Protein AF-A0A7J7GBJ8-F1 (afdb_monomer_lite)

Secondary structure (DSSP, 8-state):
-----SS---SS-SS------TTEEE-----TT-----SS-BTBB--SS---THHHHHHHHHHHHHHHHHHH-STT-BHHHHHHHHHHHHHTTT-EEPTT-EEEEEBTTBSS-S-EEESS--SS------B--TT-EEE----EESS-S--B---GGG--EEEE-TT-----SSHHHHHHHHHHHHH-SSS-EEGGGS-TTTHHHHHHHHHTTTSEEEE--EEPPTT---

Structure (mmCIF, N/CA/C/O backbone):
data_AF-A0A7J7GBJ8-F1
#
_entry.id   AF-A0A7J7GBJ8-F1
#
loop_
_atom_site.group_PDB
_atom_site.id
_atom_site.type_symbol
_atom_site.label_atom_id
_atom_site.label_alt_id
_atom_site.label_comp_id
_atom_site.label_asym_id
_atom_site.label_entity_id
_atom_site.label_seq_id
_atom_site.pdbx_PDB_ins_code
_atom_site.Cartn_x
_atom_site.Cartn_y
_atom_site.Cartn_z
_atom_site.occupancy
_atom_site.B_iso_or_equiv
_atom_site.auth_seq_id
_atom_site.auth_comp_id
_atom_site.auth_asym_id
_atom_site.auth_atom_id
_atom_site.pdbx_PDB_model_num
ATOM 1 N N . MET A 1 1 ? -18.937 -8.587 10.932 1.00 37.06 1 MET A N 1
ATOM 2 C CA . MET A 1 1 ? -20.225 -7.865 11.083 1.00 37.06 1 MET A CA 1
ATOM 3 C C . MET A 1 1 ? -20.064 -6.840 12.212 1.00 37.06 1 MET A C 1
ATOM 5 O O . MET A 1 1 ? -20.183 -7.194 13.377 1.00 37.06 1 MET A O 1
ATOM 9 N N . TYR A 1 2 ? -19.692 -5.595 11.893 1.00 46.75 2 TYR A N 1
ATOM 10 C CA . TYR A 1 2 ? -19.340 -4.556 12.877 1.00 46.75 2 TYR A CA 1
ATOM 11 C C . TYR A 1 2 ? -20.592 -3.851 13.425 1.00 46.75 2 TYR A C 1
ATOM 13 O O . TYR A 1 2 ? -21.034 -2.845 12.882 1.00 46.75 2 TYR A O 1
ATOM 21 N N . LYS A 1 3 ? -21.198 -4.394 14.489 1.00 41.16 3 LYS A N 1
ATOM 22 C CA . LYS A 1 3 ? -22.483 -3.906 15.036 1.00 41.16 3 LYS A CA 1
ATOM 23 C C . LYS A 1 3 ? -22.391 -2.783 16.090 1.00 41.16 3 LYS A C 1
ATOM 25 O O . LYS A 1 3 ? -23.430 -2.291 16.504 1.00 41.16 3 LYS A O 1
ATOM 30 N N . ASN A 1 4 ? -21.198 -2.340 16.509 1.00 42.38 4 ASN A N 1
ATOM 31 C CA . ASN A 1 4 ? -21.048 -1.522 17.732 1.00 42.38 4 ASN A CA 1
ATOM 32 C C . ASN A 1 4 ? -20.370 -0.143 17.576 1.00 42.38 4 ASN A C 1
ATOM 34 O O . ASN A 1 4 ? -19.902 0.423 18.567 1.00 42.38 4 ASN A O 1
ATOM 38 N N . VAL A 1 5 ? -20.330 0.456 16.381 1.00 53.72 5 VAL A N 1
ATOM 39 C CA . VAL A 1 5 ? -19.830 1.839 16.241 1.00 53.72 5 VAL A CA 1
ATOM 40 C C . VAL A 1 5 ? -20.970 2.828 16.527 1.00 53.72 5 VAL A C 1
ATOM 42 O O . VAL A 1 5 ? -21.842 3.044 15.695 1.00 53.72 5 VAL A O 1
ATOM 45 N N . LYS A 1 6 ? -20.969 3.436 17.726 1.00 47.06 6 LYS A N 1
ATOM 46 C CA . LYS A 1 6 ? -22.015 4.366 18.217 1.00 47.06 6 LYS A CA 1
ATOM 47 C C . LYS A 1 6 ? -22.176 5.667 17.405 1.00 47.06 6 LYS A C 1
ATOM 49 O O . LYS A 1 6 ? -23.151 6.382 17.609 1.00 47.06 6 LYS A O 1
ATOM 54 N N . LYS A 1 7 ? -21.242 5.994 16.506 1.00 54.41 7 LYS A N 1
ATOM 55 C CA . LYS A 1 7 ? -21.343 7.112 15.556 1.00 54.41 7 LYS A CA 1
ATOM 56 C C . LYS A 1 7 ? -21.107 6.587 14.149 1.00 54.41 7 LYS A C 1
ATOM 58 O O . LYS A 1 7 ? -20.028 6.088 13.844 1.00 54.41 7 LYS A O 1
ATOM 63 N N . LYS A 1 8 ? -22.117 6.717 13.296 1.00 55.25 8 LYS A N 1
ATOM 64 C CA . LYS A 1 8 ? -22.019 6.401 11.874 1.00 55.25 8 LYS A CA 1
ATOM 65 C C . LYS A 1 8 ? -21.116 7.464 11.238 1.00 55.25 8 LYS A C 1
ATOM 67 O O . LYS A 1 8 ? -21.514 8.618 11.128 1.00 55.25 8 LYS A O 1
ATOM 72 N N . ILE A 1 9 ? -19.870 7.121 10.908 1.00 65.31 9 ILE A N 1
ATOM 73 C CA . ILE A 1 9 ? -19.060 7.986 10.044 1.00 65.31 9 ILE A CA 1
ATOM 74 C C . ILE A 1 9 ? -19.578 7.766 8.632 1.00 65.31 9 ILE A C 1
ATOM 76 O O . ILE A 1 9 ? -19.318 6.734 8.022 1.00 65.31 9 ILE A O 1
ATOM 80 N N . GLU A 1 10 ? -20.376 8.713 8.153 1.00 72.56 10 GLU A N 1
ATOM 81 C CA . GLU A 1 10 ? -21.014 8.628 6.837 1.00 72.56 10 GLU A CA 1
ATOM 82 C C . GLU A 1 10 ? -20.082 9.084 5.709 1.00 72.56 10 GLU A C 1
ATOM 84 O O . GLU A 1 10 ? -20.245 8.660 4.570 1.00 72.56 10 GLU A O 1
ATOM 89 N N . ARG A 1 11 ? -19.090 9.929 6.023 1.00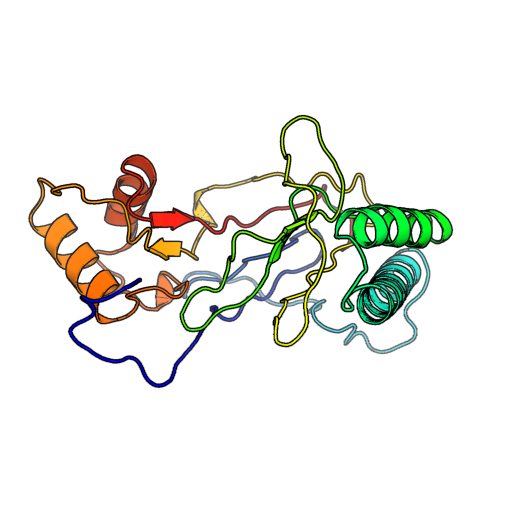 85.25 11 ARG A N 1
ATOM 90 C CA . ARG A 1 11 ? -18.110 10.481 5.077 1.00 85.25 11 ARG A CA 1
ATOM 91 C C . ARG A 1 11 ? -16.853 10.966 5.797 1.00 85.25 11 ARG A C 1
ATOM 93 O O . ARG A 1 11 ? -16.922 11.345 6.965 1.00 85.25 11 ARG A O 1
ATOM 100 N N . GLY A 1 12 ? -15.725 10.993 5.094 1.00 90.50 12 GLY A N 1
ATOM 101 C CA . GLY A 1 12 ? -14.450 11.471 5.624 1.00 90.50 12 GLY A CA 1
ATOM 102 C C . GLY A 1 12 ? -13.258 10.964 4.817 1.00 90.50 12 GLY A C 1
ATOM 103 O O . GLY A 1 12 ? -13.411 10.500 3.690 1.00 90.50 12 GLY A O 1
ATOM 104 N N . ILE A 1 13 ? -12.073 11.050 5.417 1.00 93.00 13 ILE A N 1
ATOM 105 C CA . ILE A 1 13 ? -10.820 10.560 4.836 1.00 93.00 13 ILE A CA 1
ATOM 106 C C . ILE A 1 13 ? -10.734 9.042 5.054 1.00 93.00 13 ILE A C 1
ATOM 108 O O . ILE A 1 13 ? -10.781 8.585 6.195 1.00 93.00 13 ILE A O 1
ATOM 112 N N . ALA A 1 14 ? -10.611 8.271 3.970 1.00 92.88 14 ALA A N 1
ATOM 113 C CA . ALA A 1 14 ? -10.424 6.817 4.031 1.00 92.88 14 ALA A CA 1
ATOM 114 C C . ALA A 1 14 ? -8.952 6.422 4.227 1.00 92.88 14 ALA A C 1
ATOM 116 O O . ALA A 1 14 ? -8.664 5.439 4.900 1.00 92.88 14 ALA A O 1
ATOM 117 N N . PHE A 1 15 ? -8.027 7.208 3.676 1.00 95.56 15 PHE A N 1
ATOM 118 C CA . PHE A 1 15 ? -6.590 7.061 3.878 1.00 95.56 15 PHE A CA 1
ATOM 119 C C . PHE A 1 15 ? -5.937 8.454 3.876 1.00 95.56 15 PHE A C 1
ATOM 121 O O . PHE A 1 15 ? -6.312 9.278 3.037 1.00 95.56 15 PHE A O 1
ATOM 128 N N . PRO A 1 16 ? -5.011 8.774 4.799 1.00 94.69 16 PRO A N 1
ATOM 129 C CA . PRO A 1 16 ? -4.352 10.079 4.821 1.00 94.69 16 PRO A CA 1
ATOM 130 C C . PRO A 1 16 ? -3.568 10.364 3.539 1.00 94.69 16 PRO A C 1
ATOM 132 O O . PRO A 1 16 ? -2.966 9.465 2.959 1.00 94.69 16 PRO A O 1
ATOM 135 N N . THR A 1 17 ? -3.504 11.631 3.135 1.00 93.50 17 THR A N 1
ATOM 136 C CA . THR A 1 17 ? -2.643 12.053 2.023 1.00 93.50 17 THR A CA 1
ATOM 137 C C . THR A 1 17 ? -1.189 11.668 2.293 1.00 93.50 17 THR A C 1
ATOM 139 O O . THR A 1 17 ? -0.632 12.031 3.332 1.00 93.50 17 THR A O 1
ATOM 142 N N . CYS A 1 18 ? -0.586 10.964 1.337 1.00 90.50 18 CYS A N 1
ATOM 143 C CA . CYS A 1 18 ? 0.814 10.555 1.356 1.00 90.50 18 CYS A CA 1
ATOM 144 C C . CYS A 1 18 ? 1.544 11.175 0.167 1.00 90.50 18 CYS A C 1
ATOM 146 O O . CYS A 1 18 ? 0.989 11.230 -0.927 1.00 90.50 18 CYS A O 1
ATOM 148 N N . VAL A 1 19 ? 2.786 11.602 0.376 1.00 88.00 19 VAL A N 1
ATOM 149 C CA . VAL A 1 19 ? 3.659 12.146 -0.670 1.00 88.00 19 VAL A CA 1
ATOM 150 C C . VAL A 1 19 ? 5.006 11.451 -0.544 1.00 88.00 19 VAL A C 1
ATOM 152 O O . VAL A 1 19 ? 5.821 11.828 0.284 1.00 88.00 19 VAL A O 1
ATOM 155 N N . SER A 1 20 ? 5.227 10.395 -1.320 1.00 85.94 20 SER A N 1
ATOM 156 C CA . SER A 1 20 ? 6.466 9.611 -1.248 1.00 85.94 20 SER A CA 1
ATOM 157 C C . SER A 1 20 ? 7.394 10.034 -2.383 1.00 85.94 20 SER A C 1
ATOM 159 O O . SER A 1 20 ? 6.957 10.147 -3.525 1.00 85.94 20 SER A O 1
ATOM 161 N N . MET A 1 21 ? 8.652 10.334 -2.061 1.00 82.00 21 MET A N 1
ATOM 162 C CA . MET A 1 21 ? 9.624 10.873 -3.014 1.00 82.00 21 MET A CA 1
ATOM 163 C C . MET A 1 21 ? 10.722 9.862 -3.325 1.00 82.00 21 MET A C 1
ATOM 165 O O . MET A 1 21 ? 11.254 9.229 -2.411 1.00 82.00 21 MET A O 1
ATOM 169 N N . ASN A 1 22 ? 11.149 9.813 -4.588 1.00 82.25 22 ASN A N 1
ATOM 170 C CA . ASN A 1 22 ? 12.353 9.108 -5.033 1.00 82.25 22 ASN A CA 1
ATOM 171 C C . ASN A 1 22 ? 12.359 7.619 -4.654 1.00 82.25 22 ASN A C 1
ATOM 173 O O . ASN A 1 22 ? 11.579 6.826 -5.170 1.00 82.25 22 ASN A O 1
ATOM 177 N N . ASN A 1 23 ? 13.252 7.245 -3.742 1.00 85.69 23 ASN A N 1
ATOM 178 C CA . ASN A 1 23 ? 13.400 5.898 -3.216 1.00 85.69 23 ASN A CA 1
ATOM 179 C C . ASN A 1 23 ? 12.461 5.625 -2.032 1.00 85.69 23 ASN A C 1
ATOM 181 O O . ASN A 1 23 ? 12.635 4.609 -1.370 1.00 85.69 23 ASN A O 1
ATOM 185 N N . THR A 1 24 ? 11.504 6.504 -1.733 1.00 88.19 24 THR A N 1
ATOM 186 C CA . THR A 1 24 ? 10.448 6.274 -0.741 1.00 88.19 24 THR A CA 1
ATOM 187 C C . THR A 1 24 ? 9.246 5.671 -1.449 1.00 88.19 24 THR A C 1
ATOM 189 O O . THR A 1 24 ? 8.688 6.289 -2.349 1.00 88.19 24 THR A O 1
ATOM 192 N N . LEU A 1 25 ? 8.830 4.480 -1.030 1.00 89.12 25 LEU A N 1
ATOM 193 C CA . LEU A 1 25 ? 7.759 3.733 -1.684 1.00 89.12 25 LEU A CA 1
ATOM 194 C C . LEU A 1 25 ? 6.376 4.290 -1.345 1.00 89.12 25 LEU A C 1
ATOM 196 O O . LEU A 1 25 ? 5.582 4.592 -2.228 1.00 89.12 25 LEU A O 1
ATOM 200 N N . CYS A 1 26 ? 6.053 4.350 -0.053 1.00 89.19 26 CYS A N 1
ATOM 201 C CA . CYS A 1 26 ? 4.678 4.550 0.390 1.00 89.19 26 CYS A CA 1
ATOM 202 C C . CYS A 1 26 ? 4.581 5.160 1.791 1.00 89.19 26 CYS A C 1
ATOM 204 O O . CYS A 1 26 ? 5.548 5.208 2.553 1.00 89.19 26 CYS A O 1
ATOM 206 N N . HIS A 1 27 ? 3.362 5.594 2.124 1.00 92.88 27 HIS A N 1
ATOM 207 C CA . HIS A 1 27 ? 2.911 6.006 3.460 1.00 92.88 27 HIS A CA 1
ATOM 208 C C . HIS A 1 27 ? 3.628 7.203 4.092 1.00 92.88 27 HIS A C 1
ATOM 210 O O . HIS A 1 27 ? 3.399 7.504 5.267 1.00 92.88 27 HIS A O 1
ATOM 216 N N . PHE A 1 28 ? 4.466 7.921 3.342 1.00 91.06 28 PHE A N 1
ATOM 217 C CA . PHE A 1 28 ? 5.087 9.133 3.855 1.00 91.06 28 PHE A CA 1
ATOM 218 C C . PHE A 1 28 ? 4.041 10.249 3.988 1.00 91.06 28 PHE A C 1
ATOM 220 O O . PHE A 1 28 ? 3.664 10.906 3.019 1.00 91.06 28 PHE A O 1
ATOM 227 N N . SER A 1 29 ? 3.543 10.439 5.211 1.00 90.38 29 SER A N 1
ATOM 228 C CA . SER A 1 29 ? 2.672 11.548 5.610 1.00 90.38 29 SER A CA 1
ATOM 229 C C . SER A 1 29 ? 3.434 12.406 6.629 1.00 90.38 29 SER A C 1
ATOM 231 O O . SER A 1 29 ? 3.379 12.089 7.825 1.00 90.38 29 SER A O 1
ATOM 233 N N . PRO A 1 30 ? 4.123 13.478 6.201 1.00 87.56 30 PRO A N 1
ATOM 234 C CA . PRO A 1 30 ? 5.022 14.247 7.062 1.00 87.56 30 PRO A CA 1
ATOM 235 C C . PRO A 1 30 ? 4.298 14.894 8.251 1.00 87.56 30 PRO A C 1
ATOM 237 O O . PRO A 1 30 ? 3.099 15.184 8.205 1.00 87.56 30 PRO A O 1
ATOM 240 N N . LEU A 1 31 ? 5.021 15.128 9.343 1.00 86.62 31 LEU A N 1
ATOM 241 C CA . LEU A 1 31 ? 4.506 15.892 10.485 1.00 86.62 31 LEU A CA 1
ATOM 242 C C . LEU A 1 31 ? 4.729 17.389 10.281 1.00 86.62 31 LEU A C 1
ATOM 244 O O . LEU A 1 31 ? 5.464 17.788 9.392 1.00 86.62 31 LEU A O 1
ATOM 248 N N . ALA A 1 32 ? 4.116 18.222 11.124 1.00 83.69 32 ALA A N 1
ATOM 249 C CA . ALA A 1 32 ? 4.329 19.670 11.068 1.00 83.69 32 ALA A CA 1
ATOM 250 C C . ALA A 1 32 ? 5.795 20.072 11.327 1.00 83.69 32 ALA A C 1
ATOM 252 O O . ALA A 1 32 ? 6.231 21.116 10.868 1.00 83.69 32 ALA A O 1
ATOM 253 N N . SER A 1 33 ? 6.549 19.232 12.043 1.00 82.50 33 SER A N 1
ATOM 254 C CA . SER A 1 33 ? 7.982 19.409 12.292 1.00 82.50 33 SER A CA 1
ATOM 255 C C . SER A 1 33 ? 8.879 18.909 11.152 1.00 82.50 33 SER A C 1
ATOM 257 O O . SER A 1 33 ? 10.086 18.821 11.343 1.00 82.50 33 SER A O 1
ATOM 259 N N . ASP A 1 34 ? 8.303 18.412 10.059 1.00 81.88 34 ASP A N 1
ATOM 260 C CA . ASP A 1 34 ? 9.063 17.934 8.909 1.00 81.88 34 ASP A CA 1
ATOM 261 C C . ASP A 1 34 ? 9.353 19.117 7.982 1.00 81.88 34 ASP A C 1
ATOM 263 O O . ASP A 1 34 ? 8.431 19.772 7.499 1.00 81.88 34 ASP A O 1
ATOM 267 N N . GLU A 1 35 ? 10.635 19.405 7.780 1.00 81.69 35 GLU A N 1
ATOM 268 C CA . GLU A 1 35 ? 11.117 20.543 6.991 1.00 81.69 35 GLU A CA 1
ATOM 269 C C . GLU A 1 35 ? 11.510 20.133 5.563 1.00 81.69 35 GLU A C 1
ATOM 271 O O . GLU A 1 35 ? 12.110 20.928 4.843 1.00 81.69 35 GLU A O 1
ATOM 276 N N . ALA A 1 36 ? 11.207 18.898 5.139 1.00 77.88 36 ALA A N 1
ATOM 277 C CA . ALA A 1 36 ? 11.536 18.435 3.797 1.00 77.88 36 ALA A CA 1
ATOM 278 C C . ALA A 1 36 ? 10.892 19.334 2.730 1.00 77.88 36 ALA A C 1
ATOM 280 O O . ALA A 1 36 ? 9.668 19.406 2.595 1.00 77.88 36 ALA A O 1
ATOM 281 N N . VAL A 1 37 ? 11.739 20.000 1.947 1.00 73.44 37 VAL A N 1
ATOM 282 C CA . VAL A 1 37 ? 11.328 20.793 0.790 1.00 73.44 37 VAL A CA 1
ATOM 283 C C . VAL A 1 37 ? 11.396 19.910 -0.450 1.00 73.44 37 VAL A C 1
ATOM 285 O O . VAL A 1 37 ? 12.363 19.181 -0.666 1.00 73.44 37 VAL A O 1
ATOM 288 N N . LEU A 1 38 ? 10.346 19.966 -1.266 1.00 66.00 38 LEU A N 1
ATOM 289 C CA . LEU A 1 38 ? 10.317 19.313 -2.569 1.00 66.00 38 LEU A CA 1
ATOM 290 C C . LEU A 1 38 ? 11.268 20.063 -3.505 1.00 66.00 38 LEU A C 1
ATOM 292 O O . LEU A 1 38 ? 10.923 21.145 -3.972 1.00 66.00 38 LEU A O 1
ATOM 296 N N . GLU A 1 39 ? 12.440 19.500 -3.788 1.00 61.66 39 GLU A N 1
ATOM 297 C CA . GLU A 1 39 ? 13.274 20.007 -4.887 1.00 61.66 39 GLU A CA 1
ATOM 298 C C . GLU A 1 39 ? 12.742 19.513 -6.244 1.00 61.66 39 GLU A C 1
ATOM 300 O O . GLU A 1 39 ? 12.697 20.283 -7.198 1.00 61.66 39 GLU A O 1
ATOM 305 N N . GLU A 1 40 ? 12.205 18.283 -6.295 1.00 51.78 40 GLU A N 1
ATOM 306 C CA . GLU A 1 40 ? 11.406 17.729 -7.399 1.00 51.78 40 GLU A CA 1
ATOM 307 C C . GLU A 1 40 ? 10.368 16.728 -6.835 1.00 51.78 40 GLU A C 1
ATOM 309 O O . GLU A 1 40 ? 10.718 15.742 -6.186 1.00 51.78 40 GLU A O 1
ATOM 314 N N . ALA A 1 41 ? 9.066 16.966 -7.038 1.00 40.91 41 ALA A N 1
ATOM 315 C CA . ALA A 1 41 ? 8.001 16.096 -6.522 1.00 40.91 41 ALA A CA 1
ATOM 316 C C . ALA A 1 41 ? 7.669 14.972 -7.519 1.00 40.91 41 ALA A C 1
ATOM 318 O O . ALA A 1 41 ? 7.071 15.227 -8.559 1.00 40.91 41 ALA A O 1
ATOM 319 N N . HIS A 1 42 ? 8.004 13.718 -7.205 1.00 50.03 42 HIS A N 1
ATOM 320 C CA . HIS A 1 42 ? 7.755 12.555 -8.075 1.00 50.03 42 HIS A CA 1
ATOM 321 C C . HIS A 1 42 ? 6.435 11.825 -7.771 1.00 50.03 42 HIS A C 1
ATOM 323 O O . HIS A 1 42 ? 6.395 10.605 -7.678 1.00 50.03 42 HIS A O 1
ATOM 329 N N . THR A 1 43 ? 5.329 12.552 -7.599 1.00 42.66 43 THR A N 1
ATOM 330 C CA . THR A 1 43 ? 3.985 11.926 -7.557 1.00 42.66 43 THR A CA 1
ATOM 331 C C . THR A 1 43 ? 3.247 12.071 -8.892 1.00 42.66 43 THR A C 1
ATOM 333 O O . THR A 1 43 ? 2.348 11.298 -9.195 1.00 42.66 43 THR A O 1
ATOM 336 N N . HIS A 1 44 ? 3.703 12.986 -9.740 1.00 47.62 44 HIS A N 1
ATOM 337 C CA . HIS A 1 44 ? 3.583 13.009 -11.197 1.00 47.62 44 HIS A CA 1
ATOM 338 C C . HIS A 1 44 ? 4.984 13.385 -11.687 1.00 47.62 44 HIS A C 1
ATOM 340 O O . HIS A 1 44 ? 5.693 14.083 -10.959 1.00 47.62 44 HIS A O 1
ATOM 346 N N . VAL A 1 45 ? 5.416 12.985 -12.885 1.00 49.75 45 VAL A N 1
ATOM 347 C CA . VAL A 1 45 ? 6.599 13.647 -13.449 1.00 49.75 45 VAL A CA 1
ATOM 348 C C . VAL A 1 45 ? 6.207 15.069 -13.827 1.00 49.75 45 VAL A C 1
ATOM 350 O O . VAL A 1 45 ? 5.818 15.347 -14.952 1.00 49.75 45 VAL A O 1
ATOM 353 N N . LEU A 1 46 ? 6.266 15.970 -12.853 1.00 46.16 46 LEU A N 1
ATOM 354 C CA . LEU A 1 46 ? 6.206 17.409 -13.059 1.00 46.16 46 LEU A CA 1
ATOM 355 C C . LEU A 1 46 ? 7.637 17.936 -13.140 1.00 46.16 46 LEU A C 1
ATOM 357 O O . LEU A 1 46 ? 7.998 18.897 -12.471 1.00 46.16 46 LEU A O 1
ATOM 361 N N . GLN A 1 47 ? 8.469 17.262 -13.932 1.00 51.47 47 GLN A N 1
ATOM 362 C CA . GLN A 1 47 ? 9.709 17.848 -14.408 1.00 51.47 47 GLN A CA 1
ATOM 363 C C . GLN A 1 47 ? 9.398 18.544 -15.733 1.00 51.47 47 GLN A C 1
ATOM 365 O O . GLN A 1 47 ? 8.646 18.021 -16.557 1.00 51.47 47 GLN A O 1
ATOM 370 N N . GLY A 1 48 ? 9.945 19.740 -15.942 1.00 55.66 48 GLY A N 1
ATOM 371 C CA . GLY A 1 48 ? 9.898 20.371 -17.256 1.00 55.66 48 GLY A CA 1
ATOM 372 C C . GLY A 1 48 ? 10.778 19.592 -18.234 1.00 55.66 48 GLY A C 1
ATOM 373 O O . GLY A 1 48 ? 11.977 19.473 -18.005 1.00 55.66 48 GLY A O 1
ATOM 374 N N . GLY A 1 49 ? 10.199 19.084 -19.323 1.00 70.88 49 GLY A N 1
ATOM 375 C CA . GLY A 1 49 ? 10.936 18.397 -20.388 1.00 70.88 49 GLY A CA 1
ATOM 376 C C . GLY A 1 49 ? 10.621 16.907 -20.515 1.00 70.88 49 GLY A C 1
ATOM 377 O O . GLY A 1 49 ? 9.694 16.384 -19.900 1.00 70.88 49 GLY A O 1
ATOM 378 N N . LEU A 1 50 ? 11.370 16.231 -21.387 1.00 77.81 50 LEU A N 1
ATOM 379 C CA . LEU A 1 50 ? 11.173 14.816 -21.687 1.00 77.81 50 LEU A CA 1
ATOM 380 C C . LEU A 1 50 ? 11.810 13.940 -20.600 1.00 77.81 50 LEU A C 1
ATOM 382 O O . LEU A 1 50 ? 12.988 14.089 -20.287 1.00 77.81 50 LEU A O 1
ATOM 386 N N . VAL A 1 51 ? 11.046 12.981 -20.083 1.00 84.75 51 VAL A N 1
ATOM 387 C CA . VAL A 1 51 ? 11.554 11.943 -19.177 1.00 84.75 51 VAL A CA 1
ATOM 388 C C . VAL A 1 51 ? 12.193 10.842 -20.008 1.00 84.75 51 VAL A C 1
ATOM 390 O O . VAL A 1 51 ? 11.567 10.331 -20.935 1.00 84.75 51 VAL A O 1
ATOM 393 N N . THR A 1 52 ? 13.422 10.454 -19.678 1.00 88.44 52 THR A N 1
ATOM 394 C CA . THR A 1 52 ? 14.172 9.431 -20.427 1.00 88.44 52 THR A CA 1
ATOM 395 C C . THR A 1 52 ? 14.900 8.457 -19.503 1.00 88.44 52 THR A C 1
ATOM 397 O O . THR A 1 52 ? 15.048 8.716 -18.306 1.00 88.44 52 THR A O 1
ATOM 400 N N . GLY A 1 53 ? 15.391 7.351 -20.068 1.00 90.25 53 GLY A N 1
ATOM 401 C CA . GLY A 1 53 ? 16.147 6.327 -19.345 1.00 90.25 53 GLY A CA 1
ATOM 402 C C . GLY A 1 53 ? 15.298 5.586 -18.313 1.00 90.25 53 GLY A C 1
ATOM 403 O O . GLY A 1 53 ? 14.075 5.542 -18.420 1.00 90.25 53 GLY A O 1
ATOM 404 N N . SER A 1 54 ? 15.944 5.078 -17.264 1.00 88.75 54 SER A N 1
ATOM 405 C CA . SER A 1 54 ? 15.313 4.195 -16.271 1.00 88.75 54 SER A CA 1
ATOM 406 C C . SER A 1 54 ? 14.089 4.791 -15.568 1.00 88.75 54 SER A C 1
ATOM 408 O O . SER A 1 54 ? 13.213 4.055 -15.123 1.00 88.75 54 SER A O 1
ATOM 410 N N . GLN A 1 55 ? 13.997 6.122 -15.474 1.00 86.81 55 GLN A N 1
ATOM 411 C CA . GLN A 1 55 ? 12.806 6.789 -14.950 1.00 86.81 55 GLN A CA 1
ATOM 412 C C . GLN A 1 55 ? 11.621 6.693 -15.917 1.00 86.81 55 GLN A C 1
ATOM 414 O O . GLN A 1 55 ? 10.500 6.461 -15.481 1.00 86.81 55 GLN A O 1
ATOM 419 N N . ALA A 1 56 ? 11.847 6.862 -17.220 1.00 89.75 56 ALA A N 1
ATOM 420 C CA . ALA A 1 56 ? 10.793 6.660 -18.209 1.00 89.75 56 ALA A CA 1
ATOM 421 C C . ALA A 1 56 ? 10.363 5.189 -18.245 1.00 89.75 56 ALA A C 1
ATOM 423 O O . ALA A 1 56 ? 9.166 4.905 -18.287 1.00 89.75 56 ALA A O 1
ATOM 424 N N . ASP A 1 57 ? 11.332 4.274 -18.148 1.00 92.31 57 ASP A N 1
ATOM 425 C CA . ASP A 1 57 ? 11.088 2.832 -18.170 1.00 92.31 57 ASP A CA 1
ATOM 426 C C . ASP A 1 57 ? 10.213 2.388 -16.995 1.00 92.31 57 ASP A C 1
ATOM 428 O O . ASP A 1 57 ? 9.205 1.722 -17.213 1.00 92.31 57 ASP A O 1
ATOM 432 N N . VAL A 1 58 ? 10.525 2.808 -15.762 1.00 92.06 58 VAL A N 1
ATOM 433 C CA . VAL A 1 58 ? 9.747 2.417 -14.570 1.00 92.06 58 VAL A CA 1
ATOM 434 C C . VAL A 1 58 ? 8.328 2.994 -14.582 1.00 92.06 58 VAL A C 1
ATOM 436 O O . VAL A 1 58 ? 7.373 2.317 -14.200 1.00 92.06 58 VAL A O 1
ATOM 439 N N . ILE A 1 59 ? 8.145 4.207 -15.110 1.00 91.62 59 ILE A N 1
ATOM 440 C CA . ILE A 1 59 ? 6.819 4.822 -15.256 1.00 91.62 59 ILE A CA 1
ATOM 441 C C . ILE A 1 59 ? 5.995 4.078 -16.306 1.00 91.62 59 ILE A C 1
ATOM 443 O O . ILE A 1 59 ? 4.839 3.728 -16.051 1.00 91.62 59 ILE A O 1
ATOM 447 N N . ALA A 1 60 ? 6.584 3.808 -17.474 1.00 93.50 60 ALA A N 1
ATOM 448 C CA . ALA A 1 60 ? 5.927 3.057 -18.536 1.00 93.50 60 ALA A CA 1
ATOM 449 C C . ALA A 1 60 ? 5.577 1.638 -18.068 1.00 93.50 60 ALA A C 1
ATOM 451 O O . ALA A 1 60 ? 4.438 1.198 -18.241 1.00 93.50 60 ALA A O 1
ATOM 452 N N . ALA A 1 61 ? 6.516 0.963 -17.400 1.00 95.44 61 ALA A N 1
ATOM 453 C CA . ALA A 1 61 ? 6.317 -0.351 -16.807 1.00 95.44 61 ALA A CA 1
ATOM 454 C C . ALA A 1 61 ? 5.156 -0.341 -15.811 1.00 95.44 61 ALA A C 1
ATOM 456 O O . ALA A 1 61 ? 4.267 -1.184 -15.913 1.00 95.44 61 ALA A O 1
ATOM 457 N N . THR A 1 62 ? 5.123 0.621 -14.883 1.00 95.50 62 THR A N 1
ATOM 458 C CA . THR A 1 62 ? 4.053 0.754 -13.881 1.00 95.50 62 THR A CA 1
ATOM 459 C C . THR A 1 62 ? 2.695 0.952 -14.542 1.00 95.50 62 THR A C 1
ATOM 461 O O . THR A 1 62 ? 1.745 0.241 -14.215 1.00 95.50 62 THR A O 1
ATOM 464 N N . ASN A 1 63 ? 2.601 1.867 -15.511 1.00 95.38 63 ASN A N 1
ATOM 465 C CA . ASN A 1 63 ? 1.338 2.170 -16.176 1.00 95.38 63 ASN A CA 1
ATOM 466 C C . ASN A 1 63 ? 0.808 0.971 -16.981 1.00 95.38 63 ASN A C 1
ATOM 468 O O . ASN A 1 63 ? -0.349 0.581 -16.837 1.00 95.38 63 ASN A O 1
ATOM 472 N N . ILE A 1 64 ? 1.670 0.315 -17.762 1.00 97.19 64 ILE A N 1
ATOM 473 C CA . ILE A 1 64 ? 1.290 -0.881 -18.530 1.00 97.19 64 ILE A CA 1
ATOM 474 C C . ILE A 1 64 ? 0.920 -2.030 -17.590 1.00 97.19 64 ILE A C 1
ATOM 476 O O . ILE A 1 64 ? -0.023 -2.777 -17.849 1.00 97.19 64 ILE A O 1
ATOM 480 N N . THR A 1 65 ? 1.617 -2.156 -16.464 1.00 97.06 65 THR A N 1
ATOM 481 C CA . THR A 1 65 ? 1.295 -3.147 -15.436 1.00 97.06 65 THR A CA 1
ATOM 482 C C . THR A 1 65 ? -0.095 -2.902 -14.841 1.00 97.06 65 THR A C 1
ATOM 484 O O . THR A 1 65 ? -0.882 -3.844 -14.727 1.00 97.06 65 THR A O 1
ATOM 487 N N . ALA A 1 66 ? -0.436 -1.649 -14.524 1.00 96.50 66 ALA A N 1
ATOM 488 C CA . ALA A 1 66 ? -1.768 -1.270 -14.056 1.00 96.50 66 ALA A CA 1
ATOM 489 C C . ALA A 1 66 ? -2.849 -1.561 -15.109 1.00 96.50 66 ALA A C 1
ATOM 491 O O . ALA A 1 66 ? -3.904 -2.110 -14.795 1.00 96.50 66 ALA A O 1
ATOM 492 N N . GLU A 1 67 ? -2.562 -1.280 -16.377 1.00 97.50 67 GLU A N 1
ATOM 493 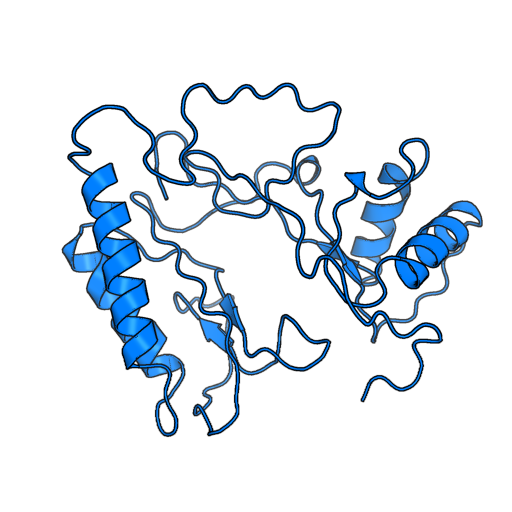C CA . GLU A 1 67 ? -3.430 -1.597 -17.507 1.00 97.50 67 GLU A CA 1
ATOM 494 C C . GLU A 1 67 ? -3.676 -3.103 -17.690 1.00 97.50 67 GLU A C 1
ATOM 496 O O . GLU A 1 67 ? -4.796 -3.527 -18.006 1.00 97.50 67 GLU A O 1
ATOM 501 N N . VAL A 1 68 ? -2.643 -3.924 -17.505 1.00 97.69 68 VAL A N 1
ATOM 502 C CA . VAL A 1 68 ? -2.755 -5.386 -17.539 1.00 97.69 68 VAL A CA 1
ATOM 503 C C . VAL A 1 68 ? -3.590 -5.876 -16.360 1.00 97.69 68 VAL A C 1
ATOM 505 O O . VAL A 1 68 ? -4.519 -6.660 -16.563 1.00 97.69 68 VAL A O 1
ATOM 508 N N . ALA A 1 69 ? -3.329 -5.373 -15.150 1.00 97.56 69 ALA A N 1
ATOM 509 C CA . ALA A 1 69 ? -4.111 -5.717 -13.968 1.00 97.56 69 ALA A CA 1
ATOM 510 C C . ALA A 1 69 ? -5.596 -5.360 -14.150 1.00 97.56 69 ALA A C 1
ATOM 512 O O . ALA A 1 69 ? -6.455 -6.212 -13.928 1.00 97.56 69 ALA A O 1
ATOM 513 N N . LEU A 1 70 ? -5.903 -4.168 -14.673 1.00 97.31 70 LEU A N 1
ATOM 514 C CA . LEU A 1 70 ? -7.268 -3.720 -14.976 1.00 97.31 70 LEU A CA 1
ATOM 515 C C . LEU A 1 70 ? -8.030 -4.698 -15.887 1.00 97.31 70 LEU A C 1
ATOM 517 O O . LEU A 1 70 ? -9.229 -4.903 -15.721 1.00 97.31 70 LEU A O 1
ATOM 521 N N . ARG A 1 71 ? -7.348 -5.319 -16.855 1.00 97.50 71 ARG A N 1
ATOM 522 C CA . ARG A 1 71 ? -7.963 -6.270 -17.798 1.00 97.50 71 ARG A CA 1
ATOM 523 C C . ARG A 1 71 ? -8.137 -7.673 -17.209 1.00 97.50 71 ARG A C 1
ATOM 525 O O . ARG A 1 71 ? -8.995 -8.429 -17.675 1.00 97.50 71 ARG A O 1
ATOM 532 N N . LEU A 1 72 ? -7.314 -8.039 -16.227 1.00 97.88 72 LEU A N 1
ATOM 533 C CA . LEU A 1 72 ? -7.301 -9.370 -15.615 1.00 97.88 72 LEU A CA 1
ATOM 534 C C . LEU A 1 72 ? -8.178 -9.472 -14.365 1.00 97.88 72 LEU A C 1
ATOM 536 O O . LEU A 1 72 ? -8.723 -10.546 -14.110 1.00 97.88 72 LEU A O 1
ATOM 540 N N . VAL A 1 73 ? -8.349 -8.379 -13.619 1.00 97.69 73 VAL A N 1
ATOM 541 C CA . VAL A 1 73 ? -9.224 -8.319 -12.442 1.00 97.69 73 VAL A CA 1
ATOM 542 C C . VAL A 1 73 ? -10.678 -8.277 -12.908 1.00 97.69 73 VAL A C 1
ATOM 544 O O . VAL A 1 73 ? -11.274 -7.223 -13.115 1.00 97.69 73 VAL A O 1
ATOM 547 N N . ARG A 1 74 ? -11.246 -9.462 -13.142 1.00 96.88 74 ARG A N 1
ATOM 548 C CA . ARG A 1 74 ? -12.628 -9.645 -13.594 1.00 96.88 74 ARG A CA 1
ATOM 549 C C . ARG A 1 74 ? -13.190 -10.983 -13.116 1.00 96.88 74 ARG A C 1
ATOM 551 O O . ARG A 1 74 ? -12.406 -11.914 -12.923 1.00 96.88 74 ARG A O 1
ATOM 558 N N . PRO A 1 75 ? -14.523 -11.123 -13.010 1.00 98.00 75 PRO A N 1
ATOM 559 C CA . PRO A 1 75 ? -15.139 -12.355 -12.540 1.00 98.00 75 PRO A CA 1
ATOM 560 C C . PRO A 1 75 ? -14.664 -13.599 -13.304 1.00 98.00 75 PRO A C 1
ATOM 562 O O . PRO A 1 75 ? -14.541 -13.558 -14.532 1.00 98.00 75 PRO A O 1
ATOM 565 N N . GLY A 1 76 ? -14.400 -14.694 -12.589 1.00 97.19 76 GLY A N 1
ATOM 566 C CA . GLY A 1 76 ? -13.919 -15.952 -13.177 1.00 97.19 76 GLY A CA 1
ATOM 567 C C . GLY A 1 76 ? -12.399 -16.059 -13.352 1.00 97.19 76 GLY A C 1
ATOM 568 O O . GLY A 1 76 ? -11.900 -17.107 -13.758 1.00 97.19 76 GLY A O 1
ATOM 569 N N . ARG A 1 77 ? -11.641 -14.987 -13.086 1.00 97.44 77 ARG A N 1
ATOM 570 C CA . ARG A 1 77 ? -10.168 -15.008 -13.054 1.00 97.44 77 ARG A CA 1
ATOM 571 C C . ARG A 1 77 ? -9.658 -15.158 -11.630 1.00 97.44 77 ARG A C 1
ATOM 573 O O . ARG A 1 77 ? -10.356 -14.805 -10.681 1.00 97.44 77 ARG A O 1
ATOM 580 N N . LYS A 1 78 ? -8.427 -15.650 -11.492 1.00 97.69 78 LYS A N 1
ATOM 581 C CA . LYS A 1 78 ? -7.776 -15.805 -10.189 1.00 97.69 78 LYS A CA 1
ATOM 582 C C . LYS A 1 78 ? -6.811 -14.664 -9.903 1.00 97.69 78 LYS A C 1
ATOM 584 O O . LYS A 1 78 ? -6.203 -14.108 -10.816 1.00 97.69 78 LYS A O 1
ATOM 589 N N . ASN A 1 79 ? -6.613 -14.365 -8.624 1.00 96.81 79 ASN A N 1
ATOM 590 C CA . ASN A 1 79 ? -5.598 -13.410 -8.174 1.00 96.81 79 ASN A CA 1
ATOM 591 C C . ASN A 1 79 ? -4.182 -13.771 -8.666 1.00 96.81 79 ASN A C 1
ATOM 593 O O . ASN A 1 79 ? -3.458 -12.889 -9.122 1.00 96.81 79 ASN A O 1
ATOM 597 N N . LYS A 1 80 ? -3.814 -15.058 -8.659 1.00 96.19 80 LYS A N 1
ATOM 598 C CA . LYS A 1 80 ? -2.521 -15.544 -9.170 1.00 96.19 80 LYS A CA 1
ATOM 599 C C . LYS A 1 80 ? -2.261 -15.184 -10.632 1.00 96.19 80 LYS A C 1
ATOM 601 O O . LYS A 1 80 ? -1.141 -14.800 -10.957 1.00 96.19 80 LYS A O 1
ATOM 606 N N . ASP A 1 81 ? -3.286 -15.238 -11.485 1.00 96.19 81 ASP A N 1
ATOM 607 C CA . ASP A 1 81 ? -3.156 -14.875 -12.903 1.00 96.19 81 ASP A CA 1
ATOM 608 C C . ASP A 1 81 ? -2.677 -13.420 -13.047 1.00 96.19 81 ASP A C 1
ATOM 610 O O . ASP A 1 81 ? -1.853 -13.106 -13.907 1.00 96.19 81 ASP A O 1
ATOM 614 N N . VAL A 1 82 ? -3.171 -12.532 -12.175 1.00 97.25 82 VAL A N 1
ATOM 615 C CA . VAL A 1 82 ? -2.758 -11.124 -12.123 1.00 97.25 82 VAL A CA 1
ATOM 616 C C . VAL A 1 82 ? -1.308 -11.024 -11.660 1.00 97.25 82 VAL A C 1
ATOM 618 O O . VAL A 1 82 ? -0.502 -10.414 -12.358 1.00 97.25 82 VAL A O 1
ATOM 621 N N . THR A 1 83 ? -0.963 -11.664 -10.536 1.00 96.38 83 THR A N 1
ATOM 622 C CA . THR A 1 83 ? 0.393 -11.681 -9.958 1.00 96.38 83 THR A CA 1
ATOM 623 C C . THR A 1 83 ? 1.455 -12.153 -10.956 1.00 96.38 83 THR A C 1
ATOM 625 O O . THR A 1 83 ? 2.537 -11.572 -11.036 1.00 96.38 83 THR A O 1
ATOM 628 N N . GLU A 1 84 ? 1.170 -13.194 -11.738 1.00 95.50 84 GLU A N 1
ATOM 629 C CA . GLU A 1 84 ? 2.092 -13.704 -12.759 1.00 95.50 84 GLU A CA 1
ATOM 630 C C . GLU A 1 84 ? 2.216 -12.763 -13.961 1.00 95.50 84 GLU A C 1
ATOM 632 O O . GLU A 1 84 ? 3.304 -12.602 -14.519 1.00 95.50 84 GLU A O 1
ATOM 637 N N . ALA A 1 85 ? 1.112 -12.143 -14.381 1.00 96.31 85 ALA A N 1
ATOM 638 C CA . ALA A 1 85 ? 1.106 -11.246 -15.529 1.00 96.31 85 ALA A CA 1
ATOM 639 C C . ALA A 1 85 ? 1.874 -9.950 -15.248 1.00 96.31 85 ALA A C 1
ATOM 641 O O . ALA A 1 85 ? 2.726 -9.568 -16.050 1.00 96.31 85 ALA A O 1
ATOM 642 N N . ILE A 1 86 ? 1.631 -9.310 -14.099 1.00 95.81 86 ILE A N 1
ATOM 643 C CA . ILE A 1 86 ? 2.303 -8.054 -13.730 1.00 95.81 86 ILE A CA 1
ATOM 644 C C . ILE A 1 86 ? 3.822 -8.228 -13.610 1.00 95.81 86 ILE A C 1
ATOM 646 O O . ILE A 1 86 ? 4.582 -7.367 -14.047 1.00 95.81 86 ILE A O 1
ATOM 650 N N . GLN A 1 87 ? 4.282 -9.382 -13.114 1.00 95.00 87 GLN A N 1
ATOM 651 C CA . GLN A 1 87 ? 5.707 -9.710 -13.043 1.00 95.00 87 GLN A CA 1
ATOM 652 C C . GLN A 1 87 ? 6.357 -9.825 -14.425 1.00 95.00 87 GLN A C 1
ATOM 654 O O . GLN A 1 87 ? 7.490 -9.388 -14.609 1.00 95.00 87 GLN A O 1
ATOM 659 N N . LYS A 1 88 ? 5.655 -10.389 -15.413 1.00 95.44 88 LYS A N 1
ATOM 660 C CA . LYS A 1 88 ? 6.186 -10.524 -16.779 1.00 95.44 88 LYS A CA 1
ATOM 661 C C . LYS A 1 88 ? 6.331 -9.173 -17.476 1.00 95.44 88 LYS A C 1
ATOM 663 O O . LYS A 1 88 ? 7.286 -8.993 -18.224 1.00 95.44 88 LYS A O 1
ATOM 668 N N . VAL A 1 89 ? 5.419 -8.232 -17.217 1.00 95.38 89 VAL A N 1
ATOM 669 C CA . VAL A 1 89 ? 5.456 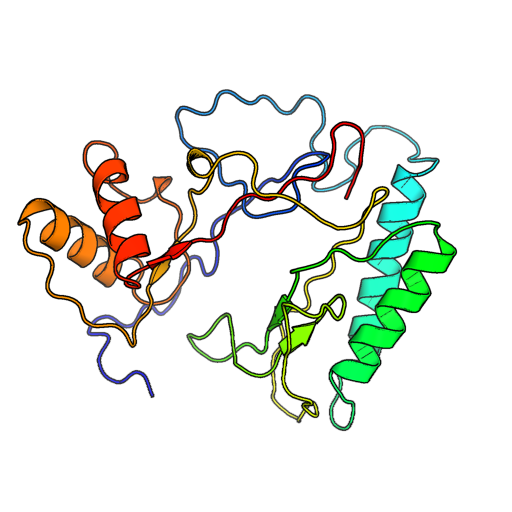-6.888 -17.817 1.00 95.38 89 VAL A CA 1
ATOM 670 C C . VAL A 1 89 ? 6.721 -6.148 -17.400 1.00 95.38 89 VAL A C 1
ATOM 672 O O . VAL A 1 89 ? 7.481 -5.706 -18.255 1.00 95.38 89 VAL A O 1
ATOM 675 N N . VAL A 1 90 ? 6.981 -6.048 -16.094 1.00 95.69 90 VAL A N 1
ATOM 676 C CA . VAL A 1 90 ? 8.088 -5.229 -15.571 1.00 95.69 90 VAL A CA 1
ATOM 677 C C . VAL A 1 90 ? 9.471 -5.734 -15.992 1.00 95.69 90 VAL A C 1
ATOM 679 O O . VAL A 1 90 ? 10.389 -4.932 -16.136 1.00 95.69 90 VAL A O 1
ATOM 682 N N . VAL A 1 91 ? 9.616 -7.038 -16.264 1.00 94.94 91 VAL A N 1
ATOM 683 C CA . VAL A 1 91 ? 10.872 -7.629 -16.762 1.00 94.94 91 VAL A CA 1
ATOM 684 C C . VAL A 1 91 ? 11.256 -7.077 -18.137 1.00 94.94 91 VAL A C 1
ATOM 686 O O . VAL A 1 91 ? 12.443 -6.906 -18.400 1.00 94.94 91 VAL A O 1
ATOM 689 N N . ALA A 1 92 ? 10.285 -6.747 -18.995 1.00 95.06 92 ALA A N 1
ATOM 690 C CA . ALA A 1 92 ? 10.560 -6.178 -20.318 1.00 95.06 92 ALA A CA 1
ATOM 691 C C . ALA A 1 92 ? 11.171 -4.764 -20.258 1.00 95.06 92 ALA A C 1
ATOM 693 O O . ALA A 1 92 ? 11.772 -4.320 -21.231 1.00 95.06 92 ALA A O 1
ATOM 694 N N . TYR A 1 93 ? 11.037 -4.088 -19.114 1.00 95.25 93 TYR A N 1
ATOM 695 C CA . TYR A 1 93 ? 11.535 -2.735 -18.853 1.00 95.25 93 TYR A CA 1
ATOM 696 C C . TYR A 1 93 ? 12.764 -2.722 -17.932 1.00 95.25 93 TYR A C 1
ATOM 698 O O . TYR A 1 93 ? 13.090 -1.684 -17.364 1.00 95.25 93 TYR A O 1
ATOM 706 N N . ASP A 1 94 ? 13.399 -3.879 -17.705 1.00 95.19 94 ASP A N 1
ATOM 707 C CA . ASP A 1 94 ? 14.480 -4.049 -16.718 1.00 95.19 94 ASP A CA 1
ATOM 708 C C . ASP A 1 94 ? 14.115 -3.522 -15.310 1.00 95.19 94 ASP A C 1
ATOM 710 O O . ASP A 1 94 ? 14.941 -3.032 -14.541 1.00 95.19 94 ASP A O 1
ATOM 714 N N . CYS A 1 95 ? 12.831 -3.628 -14.960 1.00 95.75 95 CYS A N 1
ATOM 715 C CA . CYS A 1 95 ? 12.284 -3.218 -13.673 1.00 95.75 95 CYS A CA 1
ATOM 716 C C . CYS A 1 95 ? 11.892 -4.440 -12.833 1.00 95.75 95 CYS A C 1
ATOM 718 O O . CYS A 1 95 ? 11.767 -5.572 -13.315 1.00 95.75 95 CYS A O 1
ATOM 720 N N . LYS A 1 96 ? 11.672 -4.212 -11.538 1.00 96.12 96 LYS A N 1
ATOM 721 C CA . LYS A 1 96 ? 11.165 -5.209 -10.590 1.00 96.12 96 LYS A CA 1
ATOM 722 C C . LYS A 1 96 ? 9.838 -4.753 -10.017 1.00 96.12 96 LYS A C 1
ATOM 724 O O . LYS A 1 96 ? 9.686 -3.598 -9.640 1.00 96.12 96 LYS A O 1
ATOM 729 N N . ILE A 1 97 ? 8.883 -5.669 -9.917 1.00 95.88 97 ILE A N 1
ATOM 730 C CA . ILE A 1 97 ? 7.678 -5.423 -9.130 1.00 95.88 97 ILE A CA 1
ATOM 731 C C . ILE A 1 97 ? 8.081 -5.395 -7.650 1.00 95.88 97 ILE A C 1
ATOM 733 O O . ILE A 1 97 ? 8.982 -6.128 -7.230 1.00 95.88 97 ILE A O 1
ATOM 737 N N . VAL A 1 98 ? 7.451 -4.531 -6.866 1.00 94.50 98 VAL A N 1
ATOM 738 C CA . VAL A 1 98 ? 7.822 -4.337 -5.465 1.00 94.50 98 VAL A CA 1
ATOM 739 C C . VAL A 1 98 ? 7.211 -5.419 -4.570 1.00 94.50 98 VAL A C 1
ATOM 741 O O . VAL A 1 98 ? 6.009 -5.686 -4.602 1.00 94.50 98 VAL A O 1
ATOM 744 N N . GLU A 1 99 ? 8.051 -6.021 -3.730 1.00 92.00 99 GLU A N 1
ATOM 745 C CA . GLU A 1 99 ? 7.669 -6.990 -2.708 1.00 92.00 99 GLU A CA 1
ATOM 746 C C . GLU A 1 99 ? 6.945 -6.327 -1.530 1.00 92.00 99 GLU A C 1
ATOM 748 O O . GLU A 1 99 ? 7.317 -5.253 -1.054 1.00 92.00 99 GLU A O 1
ATOM 753 N N . GLY A 1 100 ? 5.905 -7.002 -1.033 1.00 88.25 100 GLY A N 1
ATOM 754 C CA . GLY A 1 100 ? 5.123 -6.557 0.120 1.00 88.25 100 GLY A CA 1
ATOM 755 C C . GLY A 1 100 ? 4.019 -5.544 -0.197 1.00 88.25 100 GLY A C 1
ATOM 756 O O . GLY A 1 100 ? 3.332 -5.116 0.728 1.00 88.25 100 GLY A O 1
ATOM 757 N N . VAL A 1 101 ? 3.823 -5.178 -1.469 1.00 92.25 101 VAL A N 1
ATOM 758 C CA . VAL A 1 101 ? 2.644 -4.421 -1.922 1.00 92.25 101 VAL A CA 1
ATOM 759 C C . VAL A 1 101 ? 1.492 -5.390 -2.182 1.00 92.25 101 VAL A C 1
ATOM 761 O O . VAL A 1 101 ? 1.672 -6.428 -2.826 1.00 92.25 101 VAL A O 1
ATOM 764 N N . LEU A 1 102 ? 0.322 -5.061 -1.634 1.00 94.62 102 LEU A N 1
ATOM 765 C CA . LEU A 1 102 ? -0.879 -5.890 -1.650 1.00 94.62 102 LEU A CA 1
ATOM 766 C C . LEU A 1 102 ? -2.049 -5.086 -2.210 1.00 94.62 102 LEU A C 1
ATOM 768 O O . LEU A 1 102 ? -2.335 -3.990 -1.737 1.00 94.62 102 LEU A O 1
ATOM 772 N N . SER A 1 103 ? -2.765 -5.667 -3.167 1.00 97.31 103 SER A N 1
ATOM 773 C CA . SER A 1 103 ? -4.041 -5.126 -3.636 1.00 97.31 103 SER A CA 1
ATOM 774 C C . SER A 1 103 ? -5.188 -5.836 -2.929 1.00 97.31 103 SER A C 1
ATOM 776 O O . SER A 1 103 ? -5.257 -7.066 -2.942 1.00 97.31 103 SER A O 1
ATOM 778 N N . HIS A 1 104 ? -6.097 -5.081 -2.322 1.00 97.44 104 HIS A N 1
ATOM 779 C CA . HIS A 1 104 ? -7.130 -5.628 -1.444 1.00 97.44 104 HIS A CA 1
ATOM 780 C C . HIS A 1 104 ? -8.528 -5.489 -2.032 1.00 97.44 104 HIS A C 1
ATOM 782 O O . HIS A 1 104 ? -8.872 -4.468 -2.630 1.00 97.44 104 HIS A O 1
ATOM 788 N N . GLN A 1 105 ? -9.373 -6.486 -1.770 1.00 98.12 105 GLN A N 1
ATOM 789 C CA . GLN A 1 105 ? -10.815 -6.318 -1.885 1.00 98.12 105 GLN A CA 1
ATOM 790 C C . GLN A 1 105 ? -11.289 -5.226 -0.922 1.00 98.12 105 GLN A C 1
ATOM 792 O O . GLN A 1 105 ? -10.971 -5.245 0.269 1.00 98.12 105 GLN A O 1
ATOM 797 N N . LEU A 1 106 ? -12.114 -4.320 -1.422 1.00 96.94 106 LEU A N 1
ATOM 798 C CA . LEU A 1 106 ? -12.802 -3.316 -0.633 1.00 96.94 106 LEU A CA 1
ATOM 799 C C . LEU A 1 106 ? -14.195 -3.825 -0.268 1.00 96.94 106 LEU A C 1
ATOM 801 O O . LEU A 1 106 ? -14.908 -4.415 -1.077 1.00 96.94 106 LEU A O 1
ATOM 805 N N . LYS A 1 107 ? -14.602 -3.581 0.976 1.00 94.50 107 LYS A N 1
ATOM 806 C CA . LYS A 1 107 ? -16.000 -3.708 1.403 1.00 94.50 107 LYS A CA 1
ATOM 807 C C . LYS A 1 107 ? -16.391 -2.442 2.134 1.00 94.50 107 LYS A C 1
ATOM 809 O O . LYS A 1 107 ? -15.542 -1.649 2.546 1.00 94.50 107 LYS A O 1
ATOM 814 N N . GLN A 1 108 ? -17.687 -2.260 2.359 1.00 90.56 108 GLN A N 1
ATOM 815 C CA . GLN A 1 108 ? -18.142 -1.159 3.193 1.00 90.56 108 GLN A CA 1
ATOM 816 C C . GLN A 1 108 ? -17.419 -1.218 4.547 1.00 90.56 108 GLN A C 1
ATOM 818 O O . GLN A 1 108 ? -17.517 -2.217 5.260 1.00 90.56 108 GLN A O 1
ATOM 823 N N . PHE A 1 109 ? -16.689 -0.147 4.872 1.00 89.50 109 PHE A N 1
ATOM 824 C CA . PHE A 1 109 ? -15.926 -0.006 6.115 1.00 89.50 109 PHE A CA 1
ATOM 825 C C . PHE A 1 109 ? -14.714 -0.943 6.282 1.00 89.50 109 PHE A C 1
ATOM 827 O O . PHE A 1 109 ? -14.150 -1.006 7.374 1.00 89.50 109 PHE A O 1
ATOM 834 N N . VAL A 1 110 ? -14.282 -1.626 5.217 1.00 91.56 110 VAL A N 1
ATOM 835 C CA . VAL A 1 110 ? -13.103 -2.505 5.207 1.00 91.56 110 VAL A CA 1
ATOM 836 C C . VAL A 1 110 ? -12.232 -2.150 4.004 1.00 91.56 110 VAL A C 1
ATOM 838 O O . VAL A 1 110 ? -12.613 -2.411 2.865 1.00 91.56 110 VAL A O 1
ATOM 841 N N . ILE A 1 111 ? -11.078 -1.535 4.269 1.00 93.75 111 ILE A N 1
ATOM 842 C CA . ILE A 1 111 ? -10.113 -1.114 3.236 1.00 93.75 111 ILE A CA 1
ATOM 843 C C . ILE A 1 111 ? -9.165 -2.249 2.807 1.00 93.75 111 ILE A C 1
ATOM 845 O O . ILE A 1 111 ? -8.543 -2.185 1.758 1.00 93.75 111 ILE A O 1
ATOM 849 N N . ASP A 1 112 ? -9.062 -3.286 3.630 1.00 93.19 112 ASP A N 1
ATOM 850 C CA . ASP A 1 112 ? -8.115 -4.394 3.540 1.00 93.19 112 ASP A CA 1
ATOM 851 C C . ASP A 1 112 ? -8.849 -5.733 3.684 1.00 93.19 112 ASP A C 1
ATOM 853 O O . ASP A 1 112 ? -8.680 -6.475 4.650 1.00 93.19 112 ASP A O 1
ATOM 857 N N . GLY A 1 113 ? -9.731 -6.027 2.728 1.00 94.44 113 GLY A N 1
ATOM 858 C CA . GLY A 1 113 ? -10.445 -7.297 2.681 1.00 94.44 113 GLY A CA 1
ATOM 859 C C . GLY A 1 113 ? -9.516 -8.500 2.488 1.00 94.44 113 GLY A C 1
ATOM 860 O O . GLY A 1 113 ? -8.384 -8.384 2.019 1.00 94.44 113 GLY A O 1
ATOM 861 N N . ASN A 1 114 ? -10.040 -9.680 2.830 1.00 93.25 114 ASN A N 1
ATOM 862 C CA . ASN A 1 114 ? -9.277 -10.932 2.856 1.00 93.25 114 ASN A CA 1
ATOM 863 C C . ASN A 1 114 ? -8.937 -11.488 1.464 1.00 93.25 114 ASN A C 1
ATOM 865 O O . ASN A 1 114 ? -8.009 -12.282 1.344 1.00 93.25 114 ASN A O 1
ATOM 869 N N . LYS A 1 115 ? -9.683 -11.110 0.415 1.00 96.94 115 LYS A N 1
ATOM 870 C CA . LYS A 1 115 ? -9.313 -11.441 -0.966 1.00 96.94 115 LYS A CA 1
ATOM 871 C C . LYS A 1 115 ? -8.228 -10.462 -1.413 1.00 96.94 115 LYS A C 1
ATOM 873 O O . LYS A 1 115 ? -8.485 -9.262 -1.513 1.00 96.94 115 LYS A O 1
ATOM 878 N N . VAL A 1 116 ? -7.025 -10.980 -1.643 1.00 97.06 116 VAL A N 1
ATOM 879 C CA . VAL A 1 116 ? -5.819 -10.179 -1.889 1.00 97.06 116 VAL A CA 1
ATOM 880 C C . VAL A 1 116 ? -5.127 -10.635 -3.167 1.00 97.06 116 VAL A C 1
ATOM 882 O O . VAL A 1 116 ? -5.007 -11.834 -3.423 1.00 97.06 116 VAL A O 1
ATOM 885 N N . VAL A 1 117 ? -4.636 -9.679 -3.952 1.00 96.81 117 VAL A N 1
ATOM 886 C CA . VAL A 1 117 ? -3.682 -9.925 -5.039 1.00 96.81 117 VAL A CA 1
ATOM 887 C C . VAL A 1 117 ? -2.295 -9.534 -4.546 1.00 96.81 117 VAL A C 1
ATOM 889 O O . VAL A 1 117 ? -2.078 -8.400 -4.117 1.00 96.81 117 VAL A O 1
ATOM 892 N N . LEU A 1 118 ? -1.360 -10.483 -4.594 1.00 94.94 118 LEU A N 1
ATOM 893 C CA . LEU A 1 118 ? 0.048 -10.216 -4.314 1.00 94.94 118 LEU A CA 1
ATOM 894 C C . LEU A 1 118 ? 0.704 -9.566 -5.529 1.00 94.94 118 LEU A C 1
ATOM 896 O O . LEU A 1 118 ? 0.533 -10.051 -6.646 1.00 94.94 118 LEU A O 1
ATOM 900 N N . SER A 1 119 ? 1.529 -8.546 -5.312 1.00 92.88 119 SER A N 1
ATOM 901 C CA . SER A 1 119 ? 2.380 -8.011 -6.380 1.00 92.88 119 SER A CA 1
ATOM 902 C C . SER A 1 119 ? 3.456 -9.017 -6.811 1.00 92.88 119 SER A C 1
ATOM 904 O O . SER A 1 119 ? 3.706 -9.224 -7.997 1.00 92.88 119 SER A O 1
ATOM 906 N N . VAL A 1 120 ? 4.054 -9.709 -5.840 1.00 91.75 120 VAL A N 1
ATOM 907 C CA . VAL A 1 120 ? 5.016 -10.797 -6.048 1.00 91.75 120 VAL A CA 1
ATOM 908 C C . VAL A 1 120 ? 4.909 -11.800 -4.913 1.00 91.75 120 VAL A C 1
ATOM 910 O O . VAL A 1 120 ? 4.651 -11.438 -3.764 1.00 91.75 120 VAL A O 1
ATOM 913 N N . SER A 1 121 ? 5.084 -13.075 -5.238 1.00 85.88 121 SER A N 1
ATOM 914 C CA . SER A 1 121 ? 5.111 -14.141 -4.243 1.00 85.88 121 SER A CA 1
ATOM 915 C C . SER A 1 121 ? 6.450 -14.153 -3.514 1.00 85.88 121 SER A C 1
ATOM 917 O O . SER A 1 121 ? 7.504 -14.153 -4.148 1.00 85.88 121 SER A O 1
ATOM 919 N N . SER A 1 122 ? 6.415 -14.243 -2.186 1.00 83.56 122 SER A N 1
ATOM 920 C CA . SER A 1 122 ? 7.608 -14.493 -1.383 1.00 83.56 122 SER A CA 1
ATOM 921 C C . SER A 1 122 ? 7.353 -15.577 -0.337 1.00 83.56 122 SER A C 1
ATOM 923 O O . SER A 1 122 ? 6.199 -15.845 0.005 1.00 83.56 122 SER A O 1
ATOM 925 N N . PRO A 1 123 ? 8.398 -16.252 0.177 1.00 81.38 123 PRO A N 1
ATOM 926 C CA . PRO A 1 123 ? 8.221 -17.281 1.201 1.00 81.38 123 PRO A CA 1
ATOM 927 C C . PRO A 1 123 ? 7.529 -16.75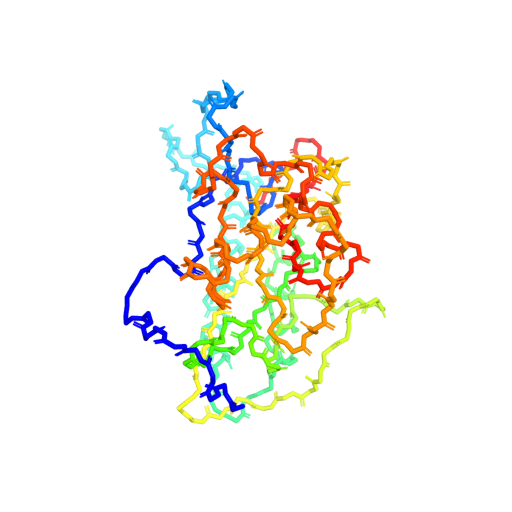9 2.466 1.00 81.38 123 PRO A C 1
ATOM 929 O O . PRO A 1 123 ? 6.811 -17.514 3.120 1.00 81.38 123 PRO A O 1
ATOM 932 N N . GLU A 1 124 ? 7.741 -15.479 2.777 1.00 79.12 124 GLU A N 1
ATOM 933 C CA . GLU A 1 124 ? 7.231 -14.796 3.967 1.00 79.12 124 GLU A CA 1
ATOM 934 C C . GLU A 1 124 ? 5.769 -14.357 3.820 1.00 79.12 124 GLU A C 1
ATOM 936 O O . GLU A 1 124 ? 5.053 -14.281 4.816 1.00 79.12 124 GLU A O 1
ATOM 941 N N . THR A 1 125 ? 5.309 -14.096 2.591 1.00 82.31 125 THR A N 1
ATOM 942 C CA . THR A 1 125 ? 3.964 -13.570 2.331 1.00 82.31 125 THR A CA 1
ATOM 943 C C . THR A 1 125 ? 3.179 -14.520 1.438 1.00 82.31 125 THR A C 1
ATOM 945 O O . THR A 1 125 ? 3.450 -14.655 0.244 1.00 82.31 125 THR A O 1
ATOM 948 N N . ARG A 1 126 ? 2.160 -15.159 2.016 1.00 84.62 126 ARG A N 1
ATOM 949 C CA . ARG A 1 126 ? 1.230 -16.035 1.297 1.00 84.62 126 ARG A CA 1
ATOM 950 C C . ARG A 1 126 ? -0.181 -15.484 1.399 1.00 84.62 126 ARG A C 1
ATOM 952 O O . ARG A 1 126 ? -0.590 -15.024 2.461 1.00 84.62 126 ARG A O 1
ATOM 959 N N . VAL A 1 127 ? -0.910 -15.564 0.295 1.00 90.06 127 VAL A N 1
ATOM 960 C CA . VAL A 1 127 ? -2.345 -15.278 0.239 1.00 90.06 127 VAL A CA 1
ATOM 961 C C . VAL A 1 127 ? -3.050 -16.480 -0.361 1.00 90.06 127 VAL A C 1
ATOM 963 O O . VAL A 1 127 ? -2.435 -17.252 -1.103 1.00 90.06 127 VAL A O 1
ATOM 966 N N . ASP A 1 128 ? -4.324 -16.629 -0.030 1.00 92.50 128 ASP A N 1
ATOM 967 C CA . ASP A 1 128 ? -5.146 -17.697 -0.577 1.00 92.50 128 ASP A CA 1
ATOM 968 C C . ASP A 1 128 ? -5.377 -17.502 -2.077 1.00 92.50 128 ASP A C 1
ATOM 970 O O . ASP A 1 128 ? -5.456 -16.377 -2.585 1.00 92.50 128 ASP A O 1
ATOM 974 N N . ASP A 1 129 ? -5.530 -18.616 -2.786 1.00 94.06 129 ASP A N 1
ATOM 975 C CA . ASP A 1 129 ? -5.974 -18.600 -4.174 1.00 94.06 129 ASP A CA 1
ATOM 976 C C . ASP A 1 129 ? -7.453 -18.253 -4.196 1.00 94.06 129 ASP A C 1
ATOM 978 O O . ASP A 1 129 ? -8.291 -19.022 -3.721 1.00 94.06 129 ASP A O 1
ATOM 982 N N . VAL A 1 130 ? -7.776 -17.093 -4.760 1.00 96.44 130 VAL A N 1
ATOM 983 C CA . VAL A 1 130 ? -9.153 -16.608 -4.815 1.00 96.44 130 VAL A CA 1
ATOM 984 C C . VAL A 1 130 ? -9.550 -16.300 -6.244 1.00 96.44 130 VAL A C 1
ATOM 986 O O . VAL A 1 130 ? -8.752 -15.811 -7.046 1.00 96.44 130 VAL A O 1
ATOM 989 N N . GLU A 1 131 ? -10.806 -16.598 -6.547 1.00 98.12 131 GLU A N 1
ATOM 990 C CA . GLU A 1 131 ? -11.462 -16.190 -7.779 1.00 98.12 131 GLU A CA 1
ATOM 991 C C . GLU A 1 131 ? -12.191 -14.864 -7.544 1.00 98.12 131 GLU A C 1
ATOM 993 O O . GLU A 1 131 ? -12.823 -14.651 -6.498 1.00 98.12 131 GLU A O 1
ATOM 998 N N . PHE A 1 132 ? -12.076 -13.958 -8.510 1.00 98.19 132 PHE A N 1
ATOM 999 C CA . PHE A 1 132 ? -12.842 -12.720 -8.519 1.00 98.19 132 PHE A CA 1
ATOM 1000 C C . PHE A 1 132 ? -14.307 -13.023 -8.836 1.00 98.19 132 PHE A C 1
ATOM 1002 O O . PHE A 1 132 ? -14.613 -13.824 -9.722 1.00 98.19 132 PHE A O 1
ATOM 1009 N N . GLU A 1 133 ? -15.219 -12.341 -8.152 1.00 98.12 133 GLU A N 1
ATOM 1010 C CA . GLU A 1 133 ? -16.663 -12.511 -8.321 1.00 98.12 133 GLU A CA 1
ATOM 1011 C C . GLU A 1 133 ? -17.333 -11.206 -8.776 1.00 98.12 133 GLU A C 1
ATOM 1013 O O . GLU A 1 133 ? -16.748 -10.122 -8.755 1.00 98.12 133 GLU A O 1
ATOM 1018 N N . LYS A 1 134 ? -18.586 -11.299 -9.235 1.00 97.56 134 LYS A N 1
ATOM 1019 C CA . LYS A 1 134 ? -19.383 -10.110 -9.572 1.00 97.56 134 LYS A CA 1
ATOM 1020 C C . LYS A 1 134 ? -19.697 -9.310 -8.306 1.00 97.56 134 LYS A C 1
ATOM 1022 O O . LYS A 1 134 ? -19.948 -9.895 -7.258 1.00 97.56 134 LYS A O 1
ATOM 1027 N N . ASN A 1 135 ? -19.809 -7.988 -8.452 1.00 96.31 135 ASN A N 1
ATOM 1028 C CA . ASN A 1 135 ? -20.116 -7.052 -7.360 1.00 96.31 135 ASN A CA 1
ATOM 1029 C C . ASN A 1 135 ? -19.051 -7.028 -6.249 1.00 96.31 135 ASN A C 1
ATOM 1031 O O . ASN A 1 135 ? -19.365 -6.761 -5.090 1.00 96.31 135 ASN A O 1
ATOM 1035 N N . GLU A 1 136 ? -17.802 -7.329 -6.600 1.00 97.56 136 GLU A N 1
ATOM 1036 C CA . GLU A 1 136 ? -16.652 -7.112 -5.734 1.00 97.56 136 GLU A CA 1
ATOM 1037 C C . GLU A 1 136 ? -15.879 -5.876 -6.191 1.00 97.56 136 GLU A C 1
ATOM 1039 O O . GLU A 1 136 ? -15.612 -5.710 -7.380 1.00 97.56 136 GLU A O 1
ATOM 1044 N N . ASP A 1 137 ? -15.474 -5.052 -5.231 1.00 97.38 137 ASP A N 1
ATOM 1045 C CA . ASP A 1 137 ? -14.617 -3.895 -5.461 1.00 97.38 137 ASP A CA 1
ATOM 1046 C C . ASP A 1 137 ? -13.191 -4.214 -5.006 1.00 97.38 137 ASP A C 1
ATOM 1048 O O . ASP A 1 137 ? -12.997 -4.876 -3.985 1.00 97.38 137 ASP A O 1
ATOM 1052 N N . TYR A 1 138 ? -12.186 -3.727 -5.731 1.00 98.06 138 TYR A N 1
ATOM 1053 C CA . TYR A 1 138 ? -10.773 -3.917 -5.394 1.00 98.06 138 TYR A CA 1
ATOM 1054 C C . TYR A 1 138 ? -10.005 -2.602 -5.520 1.00 98.06 138 TYR A C 1
ATOM 1056 O O . TYR A 1 138 ? -10.180 -1.862 -6.487 1.00 98.06 138 TYR A O 1
ATOM 1064 N N . ALA A 1 139 ? -9.114 -2.341 -4.564 1.00 97.25 139 ALA A N 1
ATOM 1065 C CA . ALA A 1 139 ? -8.048 -1.359 -4.712 1.00 97.25 139 ALA A CA 1
ATOM 1066 C C . ALA A 1 139 ? -6.823 -2.075 -5.283 1.00 97.25 139 ALA A C 1
ATOM 1068 O O . ALA A 1 139 ? -6.172 -2.846 -4.575 1.00 97.25 139 ALA A O 1
ATOM 1069 N N . ILE A 1 140 ? -6.546 -1.845 -6.566 1.00 96.81 140 ILE A N 1
ATOM 1070 C CA . ILE A 1 140 ? -5.354 -2.369 -7.232 1.00 96.81 140 ILE A CA 1
ATOM 1071 C C . ILE A 1 140 ? -4.212 -1.377 -7.039 1.00 96.81 140 ILE A C 1
ATOM 1073 O O . ILE A 1 140 ? -4.289 -0.245 -7.511 1.00 96.81 140 ILE A O 1
ATOM 1077 N N . ASP A 1 141 ? -3.175 -1.819 -6.335 1.00 95.31 141 ASP A N 1
ATOM 1078 C CA . ASP A 1 141 ? -1.979 -1.047 -6.017 1.00 95.31 141 ASP A CA 1
ATOM 1079 C C . ASP A 1 141 ? -0.766 -1.675 -6.710 1.00 95.31 141 ASP A C 1
ATOM 1081 O O . ASP A 1 141 ? -0.426 -2.839 -6.472 1.00 95.31 141 ASP A O 1
ATOM 1085 N N . ILE A 1 142 ? -0.144 -0.909 -7.607 1.00 95.56 142 ILE A N 1
ATOM 1086 C CA . ILE A 1 142 ? 0.997 -1.332 -8.415 1.00 95.56 142 ILE A CA 1
ATOM 1087 C C . ILE A 1 142 ? 2.167 -0.419 -8.087 1.00 95.56 142 ILE A C 1
ATOM 1089 O O . ILE A 1 142 ? 2.118 0.783 -8.335 1.00 95.56 142 ILE A O 1
ATOM 1093 N N . ALA A 1 143 ? 3.253 -1.022 -7.616 1.00 94.69 143 ALA A N 1
ATOM 1094 C CA . ALA A 1 143 ? 4.528 -0.347 -7.470 1.00 94.69 143 ALA A CA 1
ATOM 1095 C C . ALA A 1 143 ? 5.610 -1.161 -8.169 1.00 94.69 143 ALA A C 1
ATOM 1097 O O . ALA A 1 143 ? 5.742 -2.372 -7.953 1.00 94.69 143 ALA A O 1
ATOM 1098 N N . THR A 1 144 ? 6.392 -0.486 -9.000 1.00 95.56 144 THR A N 1
ATOM 1099 C CA . THR A 1 144 ? 7.542 -1.067 -9.688 1.00 95.56 144 THR A CA 1
ATOM 1100 C C . THR A 1 144 ? 8.793 -0.299 -9.286 1.00 95.56 144 THR A C 1
ATOM 1102 O O . THR A 1 144 ? 8.702 0.769 -8.702 1.00 95.56 144 THR A O 1
ATOM 1105 N N . SER A 1 145 ? 9.969 -0.878 -9.482 1.00 94.44 145 SER A N 1
ATOM 1106 C CA . SER A 1 145 ? 11.230 -0.299 -9.044 1.00 94.44 145 SER A CA 1
ATOM 1107 C C . SER A 1 145 ? 12.324 -0.552 -10.066 1.00 94.44 145 SER A C 1
ATOM 1109 O O . SER A 1 145 ? 12.432 -1.641 -10.625 1.00 94.44 145 SER A O 1
ATOM 1111 N N . THR A 1 146 ? 13.203 0.432 -10.218 1.00 93.69 146 THR A N 1
ATOM 1112 C CA . THR A 1 146 ? 14.481 0.318 -10.952 1.00 93.69 146 THR A CA 1
ATOM 1113 C C . THR A 1 146 ? 15.579 -0.397 -10.142 1.00 93.69 146 THR A C 1
ATOM 1115 O O . THR A 1 146 ? 16.743 -0.476 -10.555 1.00 93.69 146 THR A O 1
ATOM 1118 N N . GLY A 1 147 ? 15.262 -0.829 -8.920 1.00 92.81 147 GLY A N 1
ATOM 1119 C CA . GLY A 1 147 ? 16.165 -1.507 -7.999 1.00 92.81 147 GLY A CA 1
ATOM 1120 C C . GLY A 1 147 ? 15.845 -2.989 -7.821 1.00 92.81 147 GLY A C 1
ATOM 1121 O O . GLY A 1 147 ? 15.439 -3.673 -8.754 1.00 92.81 147 GLY A O 1
ATOM 1122 N N . GLU A 1 148 ? 16.045 -3.505 -6.609 1.00 93.31 148 GLU A N 1
ATOM 1123 C CA . GLU A 1 148 ? 15.800 -4.922 -6.289 1.00 93.31 148 GLU A CA 1
ATOM 1124 C C . GLU A 1 148 ? 14.320 -5.230 -6.023 1.00 93.31 148 GLU A C 1
ATOM 1126 O O . GLU A 1 148 ? 13.947 -6.399 -5.934 1.00 93.31 148 GLU A O 1
ATOM 1131 N N . GLY A 1 149 ? 13.479 -4.201 -5.868 1.00 93.12 149 GLY A N 1
ATOM 1132 C CA . GLY A 1 149 ? 12.066 -4.367 -5.521 1.00 93.12 149 GLY A CA 1
ATOM 1133 C C . GLY A 1 149 ? 11.842 -4.861 -4.087 1.00 93.12 149 GLY A C 1
ATOM 1134 O O . GLY A 1 149 ? 10.760 -5.343 -3.779 1.00 93.12 149 GLY A O 1
ATOM 1135 N N . LYS A 1 150 ? 12.840 -4.744 -3.198 1.00 93.50 150 LYS A N 1
ATOM 1136 C CA . LYS A 1 150 ? 12.792 -5.230 -1.805 1.00 93.50 150 LYS A CA 1
ATOM 1137 C C . LYS A 1 150 ? 12.926 -4.083 -0.800 1.00 93.50 150 LYS A C 1
ATOM 1139 O O . LYS A 1 150 ? 13.983 -3.910 -0.188 1.00 93.50 150 LYS A O 1
ATOM 1144 N N . PRO A 1 151 ? 11.872 -3.270 -0.642 1.00 92.00 151 PRO A N 1
ATOM 1145 C CA . PRO A 1 151 ? 11.927 -2.038 0.122 1.00 92.00 151 PRO A CA 1
ATOM 1146 C C . PRO A 1 151 ? 12.034 -2.337 1.622 1.00 92.00 151 PRO A C 1
ATOM 1148 O O . PRO A 1 151 ? 11.308 -3.170 2.177 1.00 92.00 151 PRO A O 1
ATOM 1151 N N . LYS A 1 152 ? 12.934 -1.627 2.300 1.00 92.06 152 LYS A N 1
ATOM 1152 C CA . LYS A 1 152 ? 13.248 -1.818 3.717 1.00 92.06 152 LYS A CA 1
ATOM 1153 C C . LYS A 1 152 ? 12.644 -0.720 4.577 1.00 92.06 152 LYS A C 1
ATOM 1155 O O . LYS A 1 152 ? 12.506 0.430 4.164 1.00 92.06 152 LYS A O 1
ATOM 1160 N N . LEU A 1 153 ? 12.329 -1.080 5.814 1.00 89.94 153 LEU A N 1
ATOM 1161 C CA . LEU A 1 153 ? 12.050 -0.111 6.863 1.00 89.94 153 LEU A CA 1
ATOM 1162 C C . LEU A 1 153 ? 13.383 0.451 7.371 1.00 89.94 153 LEU A C 1
ATOM 1164 O O . LEU A 1 153 ? 14.187 -0.293 7.925 1.00 89.94 153 LEU A O 1
ATOM 1168 N N . LEU A 1 154 ? 13.620 1.749 7.175 1.00 86.88 154 LEU A N 1
ATOM 1169 C CA . LEU A 1 154 ? 14.836 2.410 7.667 1.00 86.88 154 LEU A CA 1
ATOM 1170 C C . LEU A 1 154 ? 14.656 2.915 9.101 1.00 86.88 154 LEU A C 1
ATOM 1172 O O . LEU A 1 154 ? 15.502 2.683 9.964 1.00 86.88 154 LEU A O 1
ATOM 1176 N N . HIS A 1 155 ? 13.537 3.597 9.367 1.00 81.75 155 HIS A N 1
ATOM 1177 C CA . HIS A 1 155 ? 13.275 4.241 10.650 1.00 81.75 155 HIS A CA 1
ATOM 1178 C C . HIS A 1 155 ? 11.806 4.105 11.058 1.00 81.75 155 HIS A C 1
ATOM 1180 O O . HIS A 1 155 ? 10.927 4.727 10.464 1.00 81.75 155 HIS A O 1
ATOM 1186 N N . GLU A 1 156 ? 11.533 3.391 12.153 1.00 80.38 156 GLU A N 1
ATOM 1187 C CA . GLU A 1 156 ? 10.174 3.263 12.710 1.00 80.38 156 GLU A CA 1
ATOM 1188 C C . GLU A 1 156 ? 9.531 4.621 13.026 1.00 80.38 156 GLU A C 1
ATOM 1190 O O . GLU A 1 156 ? 8.324 4.795 12.860 1.00 80.38 156 GLU A O 1
ATOM 1195 N N . LYS A 1 157 ? 10.348 5.610 13.416 1.00 78.50 157 LYS A N 1
ATOM 1196 C CA . LYS A 1 157 ? 9.914 6.971 13.775 1.00 78.50 157 LYS A CA 1
ATOM 1197 C C . LYS A 1 157 ? 9.250 7.740 12.627 1.00 78.50 157 LYS A C 1
ATOM 1199 O O . LYS A 1 157 ? 8.542 8.705 12.907 1.00 78.50 157 LYS A O 1
ATOM 1204 N N . GLN A 1 158 ? 9.466 7.333 11.373 1.00 84.88 158 GLN A N 1
ATOM 1205 C CA . GLN A 1 158 ? 8.792 7.918 10.208 1.00 84.88 158 GLN A CA 1
ATOM 1206 C C . GLN A 1 158 ? 7.352 7.412 10.046 1.00 84.88 158 GLN A C 1
ATOM 1208 O O . GLN A 1 158 ? 6.584 7.988 9.283 1.00 84.88 158 GLN A O 1
ATOM 1213 N N . THR A 1 159 ? 6.951 6.366 10.776 1.00 91.75 159 THR A N 1
ATOM 1214 C CA . THR A 1 159 ? 5.590 5.831 10.698 1.00 91.75 159 THR A CA 1
ATOM 1215 C C . THR A 1 159 ? 4.608 6.768 11.390 1.00 91.75 159 THR A C 1
ATOM 1217 O O . THR A 1 159 ? 4.530 6.846 12.621 1.00 91.75 159 THR A O 1
ATOM 1220 N N . THR A 1 160 ? 3.832 7.483 10.582 1.00 92.69 160 THR A N 1
ATOM 1221 C CA . THR A 1 160 ? 2.815 8.436 11.039 1.00 92.69 160 THR A CA 1
ATOM 1222 C C . THR A 1 160 ? 1.397 7.966 10.750 1.00 92.69 160 THR A C 1
ATOM 1224 O O . THR A 1 160 ? 0.462 8.593 11.237 1.00 92.69 160 THR A O 1
ATOM 1227 N N . ILE A 1 161 ? 1.214 6.868 10.014 1.00 95.38 161 ILE A N 1
ATOM 1228 C CA . ILE A 1 161 ? -0.103 6.341 9.658 1.00 95.38 161 ILE A CA 1
ATOM 1229 C C . ILE A 1 161 ? -0.378 5.050 10.421 1.00 95.38 161 ILE A C 1
ATOM 1231 O O . ILE A 1 161 ? 0.455 4.144 10.477 1.00 95.38 161 ILE A O 1
ATOM 1235 N N . TYR A 1 162 ? -1.569 4.978 11.007 1.00 95.50 162 TYR A N 1
ATOM 1236 C CA . TYR A 1 162 ? -2.030 3.844 11.796 1.00 95.50 162 TYR A CA 1
ATOM 1237 C C . TYR A 1 162 ? -3.497 3.558 11.499 1.00 95.50 162 TYR A C 1
ATOM 1239 O O . TYR A 1 162 ? -4.265 4.464 11.187 1.00 95.50 162 TYR A O 1
ATOM 1247 N N . LYS A 1 163 ? -3.910 2.305 11.661 1.00 95.6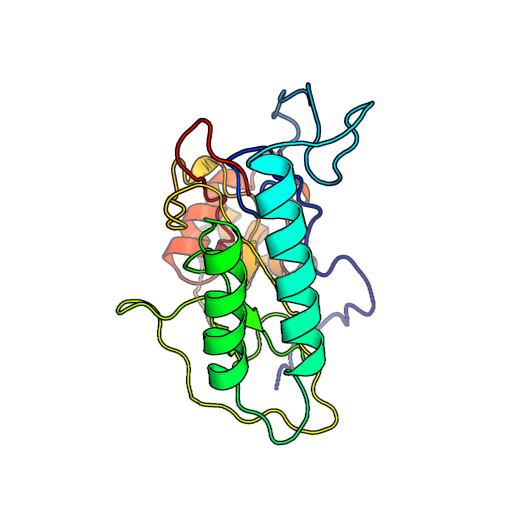9 163 LYS A N 1
ATOM 1248 C CA . LYS A 1 163 ? -5.310 1.877 11.592 1.00 95.69 163 LYS A CA 1
ATOM 1249 C C . LYS A 1 163 ? -5.670 1.105 12.846 1.00 95.69 163 LYS A C 1
ATOM 1251 O O . LYS A 1 163 ? -4.849 0.368 13.382 1.00 95.69 163 LYS A O 1
ATOM 1256 N N . ARG A 1 164 ? -6.900 1.257 13.329 1.00 94.00 164 ARG A N 1
ATOM 1257 C CA . ARG A 1 164 ? -7.372 0.491 14.481 1.00 94.00 164 ARG A CA 1
ATOM 1258 C C . ARG A 1 164 ? -7.629 -0.969 14.113 1.00 94.00 164 ARG A C 1
ATOM 1260 O O . ARG A 1 164 ? -8.321 -1.252 13.139 1.00 94.00 164 ARG A O 1
ATOM 1267 N N . VAL A 1 165 ? -7.162 -1.877 14.966 1.00 92.38 165 VAL A N 1
ATOM 1268 C CA . VAL A 1 165 ? -7.543 -3.291 14.915 1.00 92.38 165 VAL A CA 1
ATOM 1269 C C . VAL A 1 165 ? -8.787 -3.473 15.779 1.00 92.38 165 VAL A C 1
ATOM 1271 O O . VAL A 1 165 ? -8.737 -3.474 17.007 1.00 92.38 165 VAL A O 1
ATOM 1274 N N . VAL A 1 166 ? -9.945 -3.546 15.132 1.00 86.62 166 VAL A N 1
ATOM 1275 C CA . VAL A 1 166 ? -11.258 -3.539 15.800 1.00 86.62 166 VAL A CA 1
ATOM 1276 C C . VAL A 1 166 ? -11.579 -4.826 16.558 1.00 86.62 166 VAL A C 1
ATOM 1278 O O . VAL A 1 166 ? -12.350 -4.784 17.516 1.00 86.62 166 VAL A O 1
ATOM 1281 N N . ASP A 1 167 ? -10.953 -5.937 16.178 1.00 85.50 167 ASP A N 1
ATOM 1282 C CA . ASP A 1 167 ? -11.217 -7.259 16.757 1.00 85.50 167 ASP A CA 1
ATOM 1283 C C . ASP A 1 167 ? -10.343 -7.541 17.994 1.00 85.50 167 ASP A C 1
ATOM 1285 O O . ASP A 1 167 ? -10.506 -8.555 18.674 1.00 85.50 167 ASP A O 1
ATOM 1289 N N . LYS A 1 168 ? -9.417 -6.628 18.317 1.00 86.62 168 LYS A N 1
ATOM 1290 C CA . LYS A 1 168 ? -8.519 -6.720 19.470 1.00 86.62 168 LYS A CA 1
ATOM 1291 C C . LYS A 1 168 ? -9.003 -5.808 20.590 1.00 86.62 168 LYS A C 1
ATOM 1293 O O . LYS A 1 168 ? -9.168 -4.601 20.423 1.00 86.62 168 LYS A O 1
ATOM 1298 N N . ASN A 1 169 ? -9.196 -6.398 21.766 1.00 82.31 169 ASN A N 1
ATOM 1299 C CA . ASN A 1 169 ? -9.585 -5.686 22.975 1.00 82.31 169 ASN A CA 1
ATOM 1300 C C . ASN A 1 169 ? -8.498 -5.861 24.033 1.00 82.31 169 ASN A C 1
ATOM 1302 O O . ASN A 1 169 ? -8.307 -6.952 24.563 1.00 82.31 169 ASN A O 1
ATOM 1306 N N . TYR A 1 170 ? -7.804 -4.774 24.361 1.00 85.31 170 TYR A N 1
ATOM 1307 C CA . TYR A 1 170 ? -6.808 -4.749 25.427 1.00 85.31 170 TYR A CA 1
ATOM 1308 C C . TYR A 1 170 ? -7.073 -3.580 26.372 1.00 85.31 170 TYR A C 1
ATOM 1310 O O . TYR A 1 170 ? -7.251 -2.434 25.950 1.00 85.31 170 TYR A O 1
ATOM 1318 N N . HIS A 1 171 ? -7.094 -3.862 27.676 1.00 83.62 171 HIS A N 1
ATOM 1319 C CA . HIS A 1 171 ? -7.380 -2.849 28.682 1.00 83.62 171 HIS A CA 1
ATOM 1320 C C . HIS A 1 171 ? -6.109 -2.079 29.062 1.00 83.62 171 HIS A C 1
ATOM 1322 O O . HIS A 1 171 ? -5.286 -2.518 29.868 1.00 83.62 171 HIS A O 1
ATOM 1328 N N . LEU A 1 172 ? -5.940 -0.892 28.480 1.00 86.62 172 LEU A N 1
ATOM 1329 C CA . LEU A 1 172 ? -4.782 -0.036 28.736 1.00 86.62 172 LEU A CA 1
ATOM 1330 C C . LEU A 1 172 ? -4.730 0.418 30.205 1.00 86.62 172 LEU A C 1
ATOM 1332 O O . LEU A 1 172 ? -5.641 1.083 30.700 1.00 86.62 172 LEU A O 1
ATOM 1336 N N . LYS A 1 173 ? -3.615 0.131 30.891 1.00 86.69 173 LYS A N 1
ATOM 1337 C CA . LYS A 1 173 ? -3.425 0.444 32.323 1.00 86.69 173 LYS A CA 1
ATOM 1338 C C . LYS A 1 173 ? -3.321 1.942 32.647 1.00 86.69 173 LYS A C 1
ATOM 1340 O O . LYS A 1 173 ? -3.798 2.379 33.691 1.00 86.69 173 LYS A O 1
ATOM 1345 N N . MET A 1 174 ? -2.741 2.753 31.761 1.00 84.75 174 MET A N 1
ATOM 1346 C CA . MET A 1 174 ? -2.515 4.186 32.015 1.00 84.75 174 MET A CA 1
ATOM 1347 C C . MET A 1 174 ? -3.717 5.039 31.597 1.00 84.75 174 MET A C 1
ATOM 1349 O O . MET A 1 174 ? -4.240 4.872 30.494 1.00 84.75 174 MET A O 1
ATOM 1353 N N . LYS A 1 175 ? -4.106 6.009 32.439 1.00 85.94 175 LYS A N 1
ATOM 1354 C CA . LYS A 1 175 ? -5.219 6.943 32.171 1.00 85.94 175 LYS A CA 1
ATOM 1355 C C . LYS A 1 175 ? -5.012 7.732 30.873 1.00 85.94 175 LYS A C 1
ATOM 1357 O O . LYS A 1 175 ? -5.930 7.804 30.064 1.00 85.94 175 LYS A O 1
ATOM 1362 N N . THR A 1 176 ? -3.801 8.241 30.641 1.00 84.62 176 THR A N 1
ATOM 1363 C CA . THR A 1 176 ? -3.440 8.970 29.412 1.00 84.62 176 THR A CA 1
ATOM 1364 C C . THR A 1 176 ? -3.596 8.101 28.166 1.00 84.62 176 THR A C 1
ATOM 1366 O O . THR A 1 176 ? -4.163 8.550 27.175 1.00 84.62 176 THR A O 1
ATOM 1369 N N . SER A 1 177 ? -3.172 6.833 28.229 1.00 86.38 177 SER A N 1
ATOM 1370 C CA . SER A 1 177 ? -3.327 5.900 27.110 1.00 86.38 177 SER A CA 1
ATOM 1371 C C . SER A 1 177 ? -4.799 5.614 26.801 1.00 86.38 177 SER A C 1
ATOM 1373 O O . SER A 1 177 ? -5.204 5.632 25.645 1.00 86.38 177 SER A O 1
ATOM 1375 N N . ARG A 1 178 ? -5.630 5.401 27.831 1.00 88.38 178 ARG A N 1
ATOM 1376 C CA . ARG A 1 178 ? -7.079 5.218 27.640 1.00 88.38 178 ARG A CA 1
ATOM 1377 C C . ARG A 1 178 ? -7.731 6.438 26.989 1.00 88.38 178 ARG A C 1
ATOM 1379 O O . ARG A 1 178 ? -8.570 6.268 26.112 1.00 88.38 178 ARG A O 1
ATOM 1386 N N . PHE A 1 179 ? -7.333 7.645 27.394 1.00 87.56 179 PHE A N 1
ATOM 1387 C CA . PHE A 1 179 ? -7.858 8.889 26.829 1.00 87.56 179 PHE A CA 1
ATOM 1388 C C . PHE A 1 179 ? -7.541 9.018 25.331 1.00 87.56 179 PHE A C 1
ATOM 1390 O O . PHE A 1 179 ? -8.459 9.172 24.532 1.00 87.56 179 PHE A O 1
ATOM 1397 N N . ILE A 1 180 ? -6.271 8.854 24.942 1.00 88.81 180 ILE A N 1
ATOM 1398 C CA . ILE A 1 180 ? -5.848 8.921 23.530 1.00 88.81 180 ILE A CA 1
ATOM 1399 C C . ILE A 1 180 ? -6.523 7.819 22.704 1.00 88.81 180 ILE A C 1
ATOM 1401 O O . ILE A 1 180 ? -7.011 8.069 21.607 1.00 88.81 180 ILE A O 1
ATOM 1405 N N . PHE A 1 181 ? -6.594 6.589 23.221 1.00 89.88 181 PHE A N 1
ATOM 1406 C CA . PHE A 1 181 ? -7.244 5.498 22.495 1.00 89.88 181 PHE A CA 1
ATOM 1407 C C . PHE A 1 181 ? -8.755 5.727 22.322 1.00 89.88 181 PHE A C 1
ATOM 1409 O O . PHE A 1 181 ? -9.321 5.357 21.293 1.00 89.88 181 PHE A O 1
ATOM 1416 N N . SER A 1 182 ? -9.410 6.375 23.293 1.00 89.12 182 SER A N 1
ATOM 1417 C CA . SER A 1 182 ? -10.808 6.803 23.170 1.00 89.12 182 SER A CA 1
ATOM 1418 C C . SER A 1 182 ? -10.981 7.876 22.095 1.00 89.12 182 SER A C 1
ATOM 1420 O O . SER A 1 182 ? -11.933 7.795 21.324 1.00 89.12 182 SER A O 1
ATOM 1422 N N . GLU A 1 183 ? -10.072 8.852 22.011 1.00 89.06 183 GLU A N 1
ATOM 1423 C CA . GLU A 1 183 ? -10.069 9.859 20.942 1.00 89.06 183 GLU A CA 1
ATOM 1424 C C . GLU A 1 183 ? -9.937 9.197 19.563 1.00 89.06 183 GLU A C 1
ATOM 1426 O O . GLU A 1 183 ? -10.776 9.427 18.690 1.00 89.06 183 GLU A O 1
ATOM 1431 N N . ILE A 1 184 ? -8.948 8.308 19.394 1.00 90.88 184 ILE A N 1
ATOM 1432 C CA . ILE A 1 184 ? -8.744 7.535 18.158 1.00 90.88 184 ILE A CA 1
ATOM 1433 C C . ILE A 1 184 ? -10.007 6.746 17.814 1.00 90.88 184 ILE A C 1
ATOM 1435 O O . ILE A 1 184 ? -10.498 6.818 16.696 1.00 90.88 184 ILE A O 1
ATOM 1439 N N . SER A 1 185 ? -10.584 6.037 18.783 1.00 89.44 185 SER A N 1
ATOM 1440 C CA . SER A 1 185 ? -11.777 5.212 18.568 1.00 89.44 185 SER A CA 1
ATOM 1441 C C . SER A 1 185 ? -13.011 6.016 18.149 1.00 89.44 185 SER A C 1
ATOM 1443 O O . SER A 1 185 ? -13.894 5.463 17.496 1.00 89.44 185 SER A O 1
ATOM 1445 N N . GLN A 1 186 ? -13.099 7.290 18.541 1.00 88.00 186 GLN A N 1
ATOM 1446 C CA . GLN A 1 186 ? -14.211 8.177 18.197 1.00 88.00 186 GLN A CA 1
ATOM 1447 C C . GLN A 1 186 ? -14.008 8.884 16.854 1.00 88.00 186 GLN A C 1
ATOM 1449 O O . GLN A 1 186 ? -14.967 9.000 16.093 1.00 88.00 186 GLN A O 1
ATOM 1454 N N . LYS A 1 187 ? -12.789 9.364 16.570 1.00 89.38 187 LYS A N 1
ATOM 1455 C CA . LYS A 1 187 ? -12.461 10.091 15.332 1.00 89.38 187 LYS A CA 1
ATOM 1456 C C . LYS A 1 187 ? -12.168 9.150 14.157 1.00 89.38 187 LYS A C 1
ATOM 1458 O O . LYS A 1 187 ? -12.587 9.426 13.038 1.00 89.38 187 LYS A O 1
ATOM 1463 N N . PHE A 1 188 ? -11.488 8.034 14.423 1.00 91.25 188 PHE A N 1
ATOM 1464 C CA . PHE A 1 188 ? -10.953 7.083 13.439 1.00 91.25 188 PHE A CA 1
ATOM 1465 C C . PHE A 1 188 ? -11.299 5.629 13.829 1.00 91.25 188 PHE A C 1
ATOM 1467 O O . PHE A 1 188 ? -10.427 4.826 14.165 1.00 91.25 188 PHE A O 1
ATOM 1474 N N . PRO A 1 189 ? -12.590 5.260 13.839 1.00 88.88 189 PRO A N 1
ATOM 1475 C CA . PRO A 1 189 ? -13.048 3.973 14.354 1.00 88.88 189 PRO A CA 1
ATOM 1476 C C . PRO A 1 189 ? -12.500 2.768 13.582 1.00 88.88 189 PRO A C 1
ATOM 1478 O O . PRO A 1 189 ? -12.314 1.715 14.186 1.00 88.88 189 PRO A O 1
ATOM 1481 N N . ILE A 1 190 ? -12.275 2.918 12.274 1.00 89.44 190 ILE A N 1
ATOM 1482 C CA . ILE A 1 190 ? -11.959 1.817 11.344 1.00 89.44 190 ILE A CA 1
ATOM 1483 C C . ILE A 1 190 ? -10.964 2.206 10.243 1.00 89.44 190 ILE A C 1
ATOM 1485 O O . ILE A 1 190 ? -10.197 1.354 9.803 1.00 89.44 190 ILE A O 1
ATOM 1489 N N . MET A 1 191 ? -10.976 3.465 9.790 1.00 92.94 191 MET A N 1
ATOM 1490 C CA . MET A 1 191 ? -10.137 3.916 8.681 1.00 92.94 191 MET A CA 1
ATOM 1491 C C . MET A 1 191 ? -8.747 4.317 9.185 1.00 92.94 191 MET A C 1
ATOM 1493 O O . MET A 1 191 ? -8.639 4.834 10.305 1.00 92.94 191 MET A O 1
ATOM 1497 N N . PRO A 1 192 ? -7.694 4.098 8.379 1.00 95.62 192 PRO A N 1
ATOM 1498 C CA . PRO A 1 192 ? -6.370 4.643 8.631 1.00 95.62 192 PRO A CA 1
ATOM 1499 C C . PRO A 1 192 ? -6.388 6.149 8.914 1.00 95.62 192 PRO A C 1
ATOM 1501 O O . PRO A 1 192 ? -7.140 6.915 8.311 1.00 95.62 192 PRO A O 1
ATOM 1504 N N . PHE A 1 193 ? -5.526 6.583 9.825 1.00 94.69 193 PHE A N 1
ATOM 1505 C CA . PHE A 1 193 ? -5.384 7.975 10.228 1.00 94.69 193 PHE A CA 1
ATOM 1506 C C . PHE A 1 193 ? -3.914 8.346 10.389 1.00 94.69 193 PHE A C 1
ATOM 1508 O O . PHE A 1 193 ? -3.067 7.502 10.682 1.00 94.69 193 PHE A O 1
ATOM 1515 N N . THR A 1 194 ? -3.620 9.632 10.213 1.00 93.50 194 THR A N 1
ATOM 1516 C CA . THR A 1 194 ? -2.290 10.194 10.453 1.00 93.50 194 THR A CA 1
ATOM 1517 C C . THR A 1 194 ? -2.195 10.743 11.871 1.00 93.50 194 THR A C 1
ATOM 1519 O O . THR A 1 194 ? -3.146 11.334 12.389 1.00 93.50 194 THR A O 1
ATOM 1522 N N . THR A 1 195 ? -1.038 10.602 12.508 1.00 91.12 195 THR A N 1
ATOM 1523 C CA . THR A 1 195 ? -0.774 11.135 13.852 1.00 91.12 195 THR A CA 1
ATOM 1524 C C . THR A 1 195 ? -0.863 12.653 13.921 1.00 91.12 195 THR A C 1
ATOM 1526 O O . THR A 1 195 ? -1.141 13.183 14.991 1.00 91.12 195 THR A O 1
ATOM 1529 N N . ARG A 1 196 ? -0.728 13.347 12.784 1.00 89.19 196 ARG A N 1
ATOM 1530 C CA . ARG A 1 196 ? -0.962 14.795 12.654 1.00 89.19 196 ARG A CA 1
ATOM 1531 C C . ARG A 1 196 ? -2.400 15.207 12.990 1.00 89.19 196 ARG A C 1
ATOM 1533 O O . ARG A 1 196 ? -2.643 16.362 13.312 1.00 89.19 196 ARG A O 1
ATOM 1540 N N . ALA A 1 197 ? -3.353 14.278 12.914 1.00 89.94 197 ALA A N 1
ATOM 1541 C CA . ALA A 1 197 ? -4.751 14.528 13.258 1.00 89.94 197 ALA A CA 1
ATOM 1542 C C . ALA A 1 197 ? -5.061 14.329 14.759 1.00 89.94 197 ALA A C 1
ATOM 1544 O O . ALA A 1 197 ? -6.204 14.522 15.182 1.00 89.94 197 ALA A O 1
ATOM 1545 N N . LEU A 1 198 ? -4.063 13.922 15.555 1.00 87.62 198 LEU A N 1
ATOM 1546 C CA . LEU A 1 198 ? -4.142 13.819 17.012 1.00 87.62 198 LEU A CA 1
ATOM 1547 C C . LEU A 1 198 ? -3.552 15.069 17.671 1.00 87.62 198 LEU A C 1
ATOM 1549 O O . LEU A 1 198 ? -2.669 15.719 17.117 1.00 87.62 198 LEU A O 1
ATOM 1553 N N . GLU A 1 199 ? -3.990 15.379 18.890 1.00 76.12 199 GLU A N 1
ATOM 1554 C CA . GLU A 1 199 ? -3.438 16.511 19.639 1.00 76.12 199 GLU A CA 1
ATOM 1555 C C . GLU A 1 199 ? -1.958 16.290 20.028 1.00 76.12 199 GLU A C 1
ATOM 1557 O O . GLU A 1 199 ? -1.575 15.321 20.698 1.00 76.12 199 GLU A O 1
ATOM 1562 N N . GLU A 1 200 ? -1.117 17.241 19.611 1.00 64.50 200 GLU A N 1
ATOM 1563 C CA . GLU A 1 200 ? 0.338 17.110 19.450 1.00 64.50 200 GLU A CA 1
ATOM 1564 C C . GLU A 1 200 ? 1.100 16.764 20.745 1.00 64.50 200 GLU A C 1
ATOM 1566 O O . GLU A 1 200 ? 2.041 15.970 20.738 1.00 64.50 200 GLU A O 1
ATOM 1571 N N . LYS A 1 201 ? 0.659 17.287 21.899 1.00 60.47 201 LYS A N 1
ATOM 1572 C CA . LYS A 1 201 ? 1.401 17.172 23.172 1.00 60.47 201 LYS A CA 1
ATOM 1573 C C . LYS A 1 201 ? 1.363 15.781 23.818 1.00 60.47 201 LYS A C 1
ATOM 1575 O O . LYS A 1 201 ? 2.107 15.543 24.766 1.00 60.47 201 LYS A O 1
ATOM 1580 N N . ARG A 1 202 ? 0.490 14.864 23.378 1.00 59.12 202 ARG A N 1
ATOM 1581 C CA . ARG A 1 202 ? 0.269 13.568 24.066 1.00 59.12 202 ARG A CA 1
ATOM 1582 C C . ARG A 1 202 ? 0.344 12.339 23.157 1.00 59.12 202 ARG A C 1
ATOM 1584 O O . ARG A 1 202 ? 0.503 11.233 23.670 1.00 59.12 202 ARG A O 1
ATOM 1591 N N . ALA A 1 203 ? 0.258 12.506 21.837 1.00 63.41 203 ALA A N 1
ATOM 1592 C CA . ALA A 1 203 ? 0.017 11.403 20.908 1.00 63.41 203 ALA A CA 1
ATOM 1593 C C . ALA A 1 203 ? 1.199 10.424 20.756 1.00 63.41 203 ALA A C 1
ATOM 1595 O O . ALA A 1 203 ? 1.002 9.213 20.842 1.00 63.41 203 ALA A O 1
ATOM 1596 N N . ARG A 1 204 ? 2.434 10.917 20.576 1.00 64.38 204 ARG A N 1
ATOM 1597 C CA . ARG A 1 204 ? 3.581 10.082 20.150 1.00 64.38 204 ARG A CA 1
ATOM 1598 C C . ARG A 1 204 ? 3.965 8.966 21.130 1.00 64.38 204 ARG A C 1
ATOM 1600 O O . ARG A 1 204 ? 4.245 7.855 20.695 1.00 64.38 204 ARG A O 1
ATOM 1607 N N . LEU A 1 205 ? 3.926 9.223 22.439 1.00 64.56 205 LEU A N 1
ATOM 1608 C CA . LEU A 1 205 ? 4.311 8.231 23.457 1.00 64.56 205 LEU A CA 1
ATOM 1609 C C . LEU A 1 205 ? 3.305 7.072 23.585 1.00 64.56 205 LEU A C 1
ATOM 1611 O O . LEU A 1 205 ? 3.663 5.991 24.044 1.00 64.56 205 LEU A O 1
ATOM 1615 N N . GLY A 1 206 ? 2.044 7.279 23.193 1.00 72.06 206 GLY A N 1
ATOM 1616 C CA . GLY A 1 206 ? 1.001 6.257 23.306 1.00 72.06 206 GLY A CA 1
ATOM 1617 C C . GLY A 1 206 ? 1.014 5.223 22.179 1.00 72.06 206 GLY A C 1
ATOM 1618 O O . GLY A 1 206 ? 0.632 4.079 22.408 1.00 72.06 206 GLY A O 1
ATOM 1619 N N . LEU A 1 207 ? 1.461 5.604 20.979 1.00 85.88 207 LEU A N 1
ATOM 1620 C CA . LEU A 1 207 ? 1.252 4.818 19.756 1.00 85.88 207 LEU A CA 1
ATOM 1621 C C . LEU A 1 207 ? 2.068 3.532 19.715 1.00 85.88 207 LEU A C 1
ATOM 1623 O O . LEU A 1 207 ? 1.506 2.481 19.425 1.00 85.88 207 LEU A O 1
ATOM 1627 N N . VAL A 1 208 ? 3.350 3.595 20.088 1.00 83.69 208 VAL A N 1
ATOM 1628 C CA . VAL A 1 208 ? 4.229 2.413 20.155 1.00 83.69 208 VAL A CA 1
ATOM 1629 C C . VAL A 1 208 ? 3.609 1.338 21.048 1.00 83.69 208 VAL A C 1
ATOM 1631 O O . VAL A 1 208 ? 3.572 0.162 20.706 1.00 83.69 208 VAL A O 1
ATOM 1634 N N . LYS A 1 209 ? 3.016 1.751 22.172 1.00 86.62 209 LYS A N 1
ATOM 1635 C CA . LYS A 1 209 ? 2.325 0.841 23.084 1.00 86.62 209 LYS A CA 1
ATOM 1636 C C . LYS A 1 209 ? 1.074 0.214 22.467 1.00 86.62 209 LYS A C 1
ATOM 1638 O O . LYS A 1 209 ? 0.756 -0.923 22.795 1.00 86.62 209 LYS A O 1
ATOM 1643 N N . TYR A 1 210 ? 0.340 0.942 21.628 1.00 91.56 210 TYR A N 1
ATOM 1644 C CA . TYR A 1 210 ? -0.834 0.388 20.952 1.00 91.56 210 TYR A CA 1
ATOM 1645 C C . TYR A 1 210 ? -0.443 -0.614 19.875 1.00 91.56 210 TYR A C 1
ATOM 1647 O O . TYR A 1 210 ? -1.114 -1.632 19.756 1.00 91.56 210 TYR A O 1
ATOM 1655 N N . VAL A 1 211 ? 0.648 -0.360 19.152 1.00 92.12 211 VAL A N 1
ATOM 1656 C CA . VAL A 1 211 ? 1.210 -1.319 18.194 1.00 92.12 211 VAL A CA 1
ATOM 1657 C C . VAL A 1 211 ? 1.672 -2.586 18.919 1.00 92.12 211 VAL A C 1
ATOM 1659 O O . VAL A 1 211 ? 1.238 -3.671 18.565 1.00 92.12 211 VAL A O 1
ATOM 1662 N N . ASN A 1 212 ? 2.427 -2.456 20.017 1.00 90.62 212 ASN A N 1
ATOM 1663 C CA . ASN A 1 212 ? 2.921 -3.601 20.801 1.00 90.62 212 ASN A CA 1
ATOM 1664 C C . ASN A 1 212 ? 1.819 -4.450 21.467 1.00 90.62 212 ASN A C 1
ATOM 1666 O O . ASN A 1 212 ? 2.098 -5.532 21.977 1.00 90.62 212 ASN A O 1
ATOM 1670 N N . HIS A 1 213 ? 0.589 -3.940 21.538 1.00 91.56 213 HIS A N 1
ATOM 1671 C CA . HIS A 1 213 ? -0.574 -4.655 22.072 1.00 91.56 213 HIS A CA 1
ATOM 1672 C C . HIS A 1 213 ? -1.619 -4.966 20.987 1.00 91.56 213 HIS A C 1
ATOM 1674 O O . HIS A 1 213 ? -2.777 -5.215 21.323 1.00 91.56 213 HIS A O 1
ATOM 1680 N N . ASP A 1 214 ? -1.235 -4.910 19.707 1.00 93.25 214 ASP A N 1
ATOM 1681 C CA . ASP A 1 214 ? -2.086 -5.183 18.540 1.00 93.25 214 ASP A CA 1
ATOM 1682 C C . ASP A 1 214 ? -3.379 -4.353 18.489 1.00 93.25 214 ASP A C 1
ATOM 1684 O O . ASP A 1 214 ? -4.379 -4.760 17.903 1.00 93.25 214 ASP A O 1
ATOM 1688 N N . LEU A 1 215 ? -3.396 -3.183 19.127 1.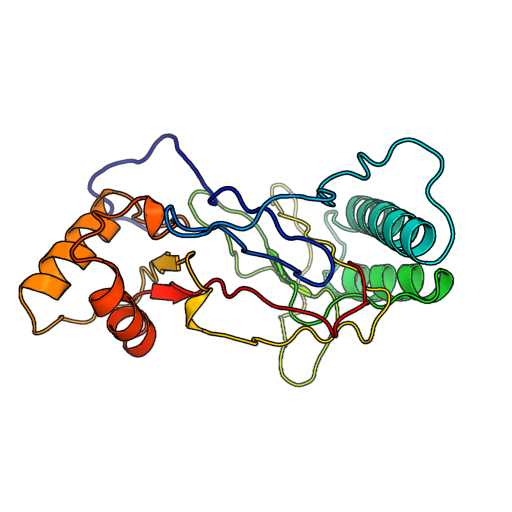00 93.62 215 LEU A N 1
ATOM 1689 C CA . LEU A 1 215 ? -4.537 -2.268 19.099 1.00 93.62 215 LEU A CA 1
ATOM 1690 C C . LEU A 1 215 ? -4.526 -1.384 17.849 1.00 93.62 215 LEU A C 1
ATOM 1692 O O . LEU A 1 215 ? -5.585 -0.943 17.391 1.00 93.62 215 LEU A O 1
ATOM 1696 N N . LEU A 1 216 ? -3.333 -1.108 17.316 1.00 94.56 216 LEU A N 1
ATOM 1697 C CA . LEU A 1 216 ? -3.122 -0.363 16.080 1.00 94.56 216 LEU A CA 1
ATOM 1698 C C . LEU A 1 216 ? -2.202 -1.141 15.141 1.00 94.56 216 LEU A C 1
ATOM 1700 O O . LEU A 1 216 ? -1.166 -1.645 15.561 1.00 94.56 216 LEU A O 1
ATOM 1704 N N . GLN A 1 217 ? -2.550 -1.146 13.861 1.00 95.06 217 GLN A N 1
ATOM 1705 C CA . GLN A 1 217 ? -1.708 -1.615 12.773 1.00 95.06 217 GLN A CA 1
ATOM 1706 C C . GLN A 1 217 ? -0.959 -0.419 12.165 1.00 95.06 217 GLN A C 1
ATOM 1708 O O . GLN A 1 217 ? -1.613 0.544 11.744 1.00 95.06 217 GLN A O 1
ATOM 1713 N N . PRO A 1 218 ? 0.385 -0.431 12.135 1.00 95.25 218 PRO A N 1
ATOM 1714 C CA . PRO A 1 218 ? 1.171 0.625 11.510 1.00 95.25 218 PRO A CA 1
ATOM 1715 C C . PRO A 1 218 ? 1.201 0.476 9.982 1.00 95.25 218 PRO A C 1
ATOM 1717 O O . PRO A 1 218 ? 1.256 -0.636 9.460 1.00 95.25 218 PRO A O 1
ATOM 1720 N N . TYR A 1 219 ? 1.242 1.607 9.278 1.00 95.25 219 TYR A N 1
ATOM 1721 C CA . TYR A 1 219 ? 1.542 1.693 7.846 1.00 95.25 219 TYR A CA 1
ATOM 1722 C C . TYR A 1 219 ? 2.923 2.338 7.695 1.00 95.25 219 TYR A C 1
ATOM 1724 O O . TYR A 1 219 ? 3.030 3.567 7.653 1.00 95.25 219 TYR A O 1
ATOM 1732 N N . PRO A 1 220 ? 4.002 1.535 7.723 1.00 94.19 220 PRO A N 1
ATOM 1733 C CA . PRO A 1 220 ? 5.355 2.060 7.750 1.00 94.19 220 PRO A CA 1
ATOM 1734 C C . PRO A 1 220 ? 5.746 2.680 6.413 1.00 94.19 220 PRO A C 1
ATOM 1736 O O . PRO A 1 220 ? 5.316 2.225 5.350 1.00 94.19 220 PRO A O 1
ATOM 1739 N N . VAL A 1 221 ? 6.641 3.662 6.492 1.00 92.31 221 VAL A N 1
ATOM 1740 C CA . VAL A 1 221 ? 7.353 4.191 5.330 1.00 92.31 221 VAL A CA 1
ATOM 1741 C C . VAL A 1 221 ? 8.462 3.212 4.963 1.00 92.31 221 VAL A C 1
ATOM 1743 O O . VAL A 1 221 ? 9.306 2.876 5.800 1.00 92.31 221 VAL A O 1
ATOM 1746 N N . ARG A 1 222 ? 8.453 2.733 3.720 1.00 91.31 222 ARG A N 1
ATOM 1747 C CA . ARG A 1 222 ? 9.477 1.820 3.205 1.00 91.31 222 ARG A CA 1
ATOM 1748 C C . ARG A 1 222 ? 10.294 2.486 2.112 1.00 91.31 222 ARG A C 1
ATOM 1750 O O . ARG A 1 222 ? 9.779 3.323 1.377 1.00 91.31 222 ARG A O 1
ATOM 1757 N N . HIS A 1 223 ? 11.552 2.078 2.005 1.00 91.81 223 HIS A N 1
ATOM 1758 C CA . HIS A 1 223 ? 12.517 2.694 1.104 1.00 91.81 223 HIS A CA 1
ATOM 1759 C C . HIS A 1 223 ? 13.267 1.662 0.276 1.00 91.81 223 HIS A C 1
ATOM 1761 O O . HIS A 1 223 ? 13.621 0.600 0.787 1.00 91.81 223 HIS A O 1
ATOM 1767 N N . GLU A 1 224 ? 13.572 1.998 -0.970 1.00 90.56 224 GLU A N 1
ATOM 1768 C CA . GLU A 1 224 ? 14.658 1.356 -1.705 1.00 90.56 224 GLU A CA 1
ATOM 1769 C C . GLU A 1 224 ? 16.019 1.985 -1.343 1.00 90.56 224 GLU A C 1
ATOM 1771 O O . GLU A 1 224 ? 16.107 3.021 -0.677 1.00 90.56 224 GLU A O 1
ATOM 1776 N N . LYS A 1 225 ? 17.101 1.371 -1.822 1.00 88.81 225 LYS A N 1
ATOM 1777 C CA . LYS A 1 225 ? 18.464 1.877 -1.833 1.00 88.81 225 LYS A CA 1
ATOM 1778 C C . LYS A 1 225 ? 18.497 3.287 -2.437 1.00 88.81 225 LYS A C 1
ATOM 1780 O O . LYS A 1 225 ? 17.820 3.546 -3.437 1.00 88.81 225 LYS A O 1
ATOM 1785 N N . PRO A 1 226 ? 19.317 4.191 -1.877 1.00 86.31 226 PRO A N 1
ATOM 1786 C CA . PRO A 1 226 ? 19.519 5.521 -2.440 1.00 86.31 226 PRO A CA 1
ATOM 1787 C C . PRO A 1 226 ? 19.872 5.475 -3.933 1.00 86.31 226 PRO A C 1
ATOM 1789 O O . PRO A 1 226 ? 20.635 4.615 -4.373 1.00 86.31 226 PRO A O 1
ATOM 1792 N N . GLY A 1 227 ? 19.302 6.398 -4.710 1.00 82.94 227 GLY A N 1
ATOM 1793 C CA . GLY A 1 227 ? 19.495 6.483 -6.162 1.00 82.94 227 GLY A CA 1
ATOM 1794 C C . GLY A 1 227 ? 18.579 5.579 -6.996 1.00 82.94 227 GLY A C 1
ATOM 1795 O O . GLY A 1 227 ? 18.542 5.726 -8.216 1.00 82.94 227 GLY A O 1
ATOM 1796 N N . LYS A 1 228 ? 17.815 4.674 -6.371 1.00 85.94 228 LYS A N 1
ATOM 1797 C CA . LYS A 1 228 ? 16.746 3.928 -7.046 1.00 85.94 228 LYS A CA 1
ATOM 1798 C C . LYS A 1 228 ? 15.435 4.710 -7.036 1.00 85.94 228 LYS A C 1
ATOM 1800 O O . LYS A 1 228 ? 15.196 5.543 -6.165 1.00 85.94 228 LYS A O 1
ATOM 1805 N N . LYS A 1 229 ? 14.606 4.430 -8.036 1.00 81.62 229 LYS A N 1
ATOM 1806 C CA . LYS A 1 229 ? 13.311 5.073 -8.286 1.00 81.62 229 LYS A CA 1
ATOM 1807 C C . LYS A 1 229 ? 12.196 4.031 -8.281 1.00 81.62 229 LYS A C 1
ATOM 1809 O O . LYS A 1 229 ? 12.438 2.901 -8.734 1.00 81.62 229 LYS A O 1
ATOM 1814 N N . PHE A 1 230 ? 11.041 4.433 -7.762 1.00 79.62 230 PHE A N 1
ATOM 1815 C CA . PHE A 1 230 ? 9.753 3.772 -7.963 1.00 79.62 230 PHE A CA 1
ATOM 1816 C C . PHE A 1 230 ? 8.981 4.446 -9.101 1.00 79.62 230 PHE A C 1
ATOM 1818 O O . PHE A 1 230 ? 9.282 5.633 -9.372 1.00 79.62 230 PHE A O 1
#

pLDDT: mean 86.7, std 13.45, range [37.06, 98.19]

Organism: Camellia sinensis (NCBI:txid4442)

InterPro domains:
  IPR036005 Creatinase/aminopeptidase-like [G3DSA:3.90.230.10] (6-40)
  IPR036005 Creatinase/aminopeptidase-like [G3DSA:3.90.230.10] (42-228)
  IPR036005 Creatinase/aminopeptidase-like [SSF55920] (5-152)
  IPR036388 Winged helix-like DNA-binding domain superfamily [G3DSA:1.10.10.10] (149-226)
  IPR036390 Winged helix DNA-binding domain superfamily [SSF46785] (155-224)
  IPR047113 Proliferation-associated protein 2G4/ARX1 [PTHR10804] (1-228)

Radius of gyration: 19.18 Å; chains: 1; bounding box: 42×39×54 Å

Foldseek 3Di:
DPDDQPDPPPDDDQADDAFADFQWFDDQDDAPPDPDDCPDGVPPRPDPDDDDDLVVLQVVLQVVLVVLLVVQQDAPHKLVVSLVVSQVSSVVSLKGWAFPDKKAWDDVLDQHHLRIRGNYDDPVDDHDIDGHHPPIDIRDDTGMKNDPNYWDFPDPVSFFKKFFPQVADDDDPDPLLVVQLVVCCNPHVRGIDGLNPPDDPRRPVNVVVCVVRRGMDIDGTTGDDPPMGD

Sequence (230 aa):
MYKNVKKKIERGIAFPTCVSMNNTLCHFSPLASDEAVLEEAHTHVLQGGLVTGSQADVIAATNITAEVALRLVRPGRKNKDVTEAIQKVVVAYDCKIVEGVLSHQLKQFVIDGNKVVLSVSSPETRVDDVEFEKNEDYAIDIATSTGEGKPKLLHEKQTTIYKRVVDKNYHLKMKTSRFIFSEISQKFPIMPFTTRALEEKRARLGLVKYVNHDLLQPYPVRHEKPGKKF